Protein AF-A0AAE6IUY7-F1 (afdb_monomer)

Solvent-accessible surface area (backbone atoms only — not comparable to full-atom values): 9202 Å² total; 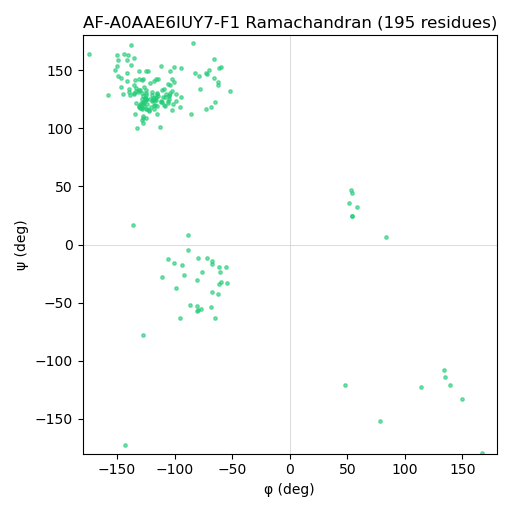per-residue (Å²): 120,38,34,38,40,38,37,36,52,68,38,27,40,36,41,32,59,38,91,46,78,45,81,45,72,38,84,52,61,72,87,37,42,49,77,48,79,54,93,51,37,36,38,37,36,48,79,50,71,74,67,71,88,49,50,78,62,40,76,80,46,68,34,31,38,39,37,26,38,50,65,70,27,52,32,40,40,37,44,27,52,24,46,38,43,35,41,34,59,41,46,32,38,35,38,38,40,40,33,44,36,35,37,41,38,39,35,51,29,41,28,35,29,36,40,38,40,25,46,38,38,24,38,42,36,32,36,42,44,56,68,47,37,35,41,38,41,24,44,36,39,36,29,37,39,32,68,40,70,58,98,65,36,10,34,38,43,32,22,53,38,58,38,32,31,50,62,96,46,74,47,72,46,69,43,75,49,76,44,85,49,67,28,35,35,39,40,34,13,44,36,34,34,24,37,37,68

Mean predicted aligned error: 4.43 Å

pLDDT: mean 93.23, std 7.96, range [60.06, 98.62]

Structure (mmCIF, N/CA/C/O backbone):
data_AF-A0AAE6IUY7-F1
#
_entry.id   AF-A0AAE6IUY7-F1
#
loop_
_atom_site.group_PDB
_atom_site.id
_atom_site.type_symbol
_atom_site.label_atom_id
_atom_site.label_alt_id
_atom_site.label_comp_id
_atom_site.label_asym_id
_atom_site.label_entity_id
_atom_site.label_seq_id
_atom_site.pdbx_PDB_ins_code
_atom_site.Cartn_x
_atom_site.Cartn_y
_atom_site.Cartn_z
_atom_site.occupancy
_atom_site.B_iso_or_equiv
_atom_site.auth_seq_id
_atom_site.auth_comp_id
_atom_site.auth_asym_id
_atom_site.auth_atom_id
_atom_site.pdbx_PDB_model_num
ATOM 1 N N . MET A 1 1 ? -21.601 3.753 -0.691 1.00 71.19 1 MET A N 1
ATOM 2 C CA . MET A 1 1 ? -20.200 3.995 -1.076 1.00 71.19 1 MET A CA 1
ATOM 3 C C . MET A 1 1 ? -19.389 3.971 0.208 1.00 71.19 1 MET A C 1
ATOM 5 O O . MET A 1 1 ? -19.746 4.714 1.111 1.00 71.19 1 MET A O 1
ATOM 9 N N . LYS A 1 2 ? -18.474 3.002 0.376 1.00 92.00 2 LYS A N 1
ATOM 10 C CA . LYS A 1 2 ? -17.729 2.803 1.636 1.00 92.00 2 LYS A CA 1
ATOM 11 C C . LYS A 1 2 ? -16.296 3.294 1.480 1.00 92.00 2 LYS A C 1
ATOM 13 O O . LYS A 1 2 ? -15.617 2.874 0.546 1.00 92.00 2 LYS A O 1
ATOM 18 N N . ALA A 1 3 ? -15.844 4.130 2.406 1.00 95.75 3 ALA A N 1
ATOM 19 C CA . ALA A 1 3 ? -14.477 4.632 2.447 1.00 95.75 3 ALA A CA 1
ATOM 20 C C . ALA A 1 3 ? -13.830 4.334 3.802 1.00 95.75 3 ALA A C 1
ATOM 22 O O . ALA A 1 3 ? -14.503 4.281 4.831 1.00 95.75 3 ALA A O 1
ATOM 23 N N . LEU A 1 4 ? -12.516 4.140 3.792 1.00 97.62 4 LEU A N 1
ATOM 24 C CA . LEU A 1 4 ? -11.694 3.932 4.974 1.00 97.62 4 LEU A CA 1
ATOM 25 C C . LEU A 1 4 ? -10.573 4.970 4.986 1.00 97.62 4 LEU A C 1
ATOM 27 O O . LEU A 1 4 ? -9.869 5.135 3.995 1.00 97.62 4 LEU A O 1
ATOM 31 N N . SER A 1 5 ? -10.394 5.638 6.119 1.00 97.75 5 SER A N 1
ATOM 32 C CA . SER A 1 5 ? -9.278 6.540 6.389 1.00 97.75 5 SER A CA 1
ATOM 33 C C . SER A 1 5 ? -8.619 6.120 7.695 1.00 97.75 5 SER A C 1
ATOM 35 O O . SER A 1 5 ? -9.288 6.049 8.727 1.00 97.75 5 SER A O 1
ATOM 37 N N . VAL A 1 6 ? -7.325 5.813 7.659 1.00 98.25 6 VAL A N 1
ATOM 38 C CA . VAL A 1 6 ? -6.567 5.355 8.827 1.00 98.25 6 VAL A CA 1
ATOM 39 C C . VAL A 1 6 ? -5.344 6.233 9.019 1.00 98.25 6 VAL A C 1
ATOM 41 O O . VAL A 1 6 ? -4.534 6.376 8.106 1.00 98.25 6 VAL A O 1
ATOM 44 N N . LYS A 1 7 ? -5.191 6.782 10.224 1.00 98.31 7 LYS A N 1
ATOM 45 C CA . LYS A 1 7 ? -4.006 7.525 10.645 1.00 98.31 7 LYS A CA 1
ATOM 46 C C . LYS A 1 7 ? -3.356 6.867 11.848 1.00 98.31 7 LYS A C 1
ATOM 48 O O . LYS A 1 7 ? -4.008 6.702 12.881 1.00 98.31 7 LYS A O 1
ATOM 53 N N . THR A 1 8 ? -2.082 6.511 11.732 1.00 97.62 8 THR A N 1
ATOM 54 C CA . THR A 1 8 ? -1.315 5.874 12.815 1.00 97.62 8 THR A CA 1
ATOM 55 C C . THR A 1 8 ? -0.015 6.616 13.078 1.00 97.62 8 THR A C 1
ATOM 57 O O . THR A 1 8 ? 0.654 7.055 12.150 1.00 97.62 8 THR A O 1
ATOM 60 N N . ILE A 1 9 ? 0.375 6.707 14.346 1.00 95.81 9 ILE A N 1
ATOM 61 C CA . ILE A 1 9 ? 1.606 7.367 14.774 1.00 95.81 9 ILE A CA 1
ATOM 62 C C . ILE A 1 9 ? 2.721 6.326 14.919 1.00 95.81 9 ILE A C 1
ATOM 64 O O . ILE A 1 9 ? 3.725 6.377 14.213 1.00 95.81 9 ILE A O 1
ATOM 68 N N . ASP A 1 10 ? 2.554 5.376 15.840 1.00 93.88 10 ASP A N 1
ATOM 69 C CA . ASP A 1 10 ? 3.605 4.445 16.272 1.00 93.88 10 ASP A CA 1
ATOM 70 C C . ASP A 1 10 ? 3.138 2.989 16.414 1.00 93.88 10 ASP A C 1
ATOM 72 O O . ASP A 1 10 ? 3.855 2.166 16.986 1.00 93.88 10 ASP A O 1
ATOM 76 N N . VAL A 1 11 ? 1.993 2.641 15.823 1.00 94.19 11 VAL A N 1
ATOM 77 C CA . VAL A 1 11 ? 1.532 1.250 15.709 1.00 94.19 11 VAL A CA 1
ATOM 78 C C . VAL A 1 11 ? 1.722 0.704 14.299 1.00 94.19 11 VAL A C 1
ATOM 80 O O . VAL A 1 11 ? 1.617 1.432 13.315 1.00 94.19 11 VAL A O 1
ATOM 83 N N . GLN A 1 12 ? 1.963 -0.603 14.185 1.00 96.19 12 GLN A N 1
ATOM 84 C CA . GLN A 1 12 ? 1.838 -1.286 12.897 1.00 96.19 12 GLN A CA 1
ATOM 85 C C . GLN A 1 12 ? 0.359 -1.412 12.516 1.00 96.19 12 GLN A C 1
ATOM 87 O O . GLN A 1 12 ? -0.501 -1.620 13.372 1.00 96.19 12 GLN A O 1
ATOM 92 N N . LEU A 1 13 ? 0.068 -1.354 11.223 1.00 98.12 13 LEU A N 1
ATOM 93 C CA . LEU A 1 13 ? -1.275 -1.497 10.678 1.00 98.12 13 LEU A CA 1
ATOM 94 C C . LEU A 1 13 ? -1.322 -2.690 9.731 1.00 98.12 13 LEU A C 1
ATOM 96 O O . LEU A 1 13 ? -0.524 -2.781 8.802 1.00 98.12 13 LEU A O 1
ATOM 100 N N . THR A 1 14 ? -2.281 -3.587 9.938 1.00 98.19 14 THR A N 1
ATOM 101 C CA . THR A 1 14 ? -2.654 -4.611 8.957 1.00 98.19 14 THR A CA 1
ATOM 102 C C . THR A 1 14 ? -4.091 -4.393 8.513 1.00 98.19 14 THR A C 1
ATOM 104 O O . THR A 1 14 ? -4.985 -4.376 9.348 1.00 98.19 14 THR A O 1
ATOM 107 N N . ILE A 1 15 ? -4.324 -4.260 7.212 1.00 98.12 15 ILE A N 1
ATOM 108 C CA . ILE A 1 15 ? -5.645 -4.249 6.587 1.00 98.12 15 ILE A CA 1
ATOM 109 C C . ILE A 1 15 ? -5.768 -5.538 5.784 1.00 98.12 15 ILE A C 1
ATOM 111 O O . ILE A 1 15 ? -4.938 -5.809 4.919 1.00 98.12 15 ILE A O 1
ATOM 115 N N . GLN A 1 16 ? -6.782 -6.342 6.079 1.00 97.31 16 GLN A N 1
ATOM 116 C CA . GLN A 1 16 ? -7.020 -7.610 5.393 1.00 97.31 16 GLN A CA 1
ATOM 117 C C . GLN A 1 16 ? -8.510 -7.844 5.147 1.00 97.31 16 GLN A C 1
ATOM 119 O O . GLN A 1 16 ? -9.368 -7.223 5.780 1.00 97.31 16 GLN A O 1
ATOM 124 N N . LYS A 1 17 ? -8.838 -8.766 4.246 1.00 95.88 17 LYS A N 1
ATOM 125 C CA . LYS A 1 17 ? -10.224 -9.191 4.045 1.00 95.88 17 LYS A CA 1
ATOM 126 C C . LYS A 1 17 ? -10.770 -9.907 5.282 1.00 95.88 17 LYS A C 1
ATOM 128 O O . LYS A 1 17 ? -10.076 -10.674 5.946 1.00 95.88 17 LYS A O 1
ATOM 133 N N . GLY A 1 18 ? -12.045 -9.688 5.569 1.00 94.75 18 GLY A N 1
ATOM 134 C CA . GLY A 1 18 ? -12.813 -10.428 6.560 1.00 94.75 18 GLY A CA 1
ATOM 135 C C . GLY A 1 18 ? -14.251 -10.643 6.111 1.00 94.75 18 GLY A C 1
ATOM 136 O O . GLY A 1 18 ? -14.618 -10.353 4.978 1.00 94.75 18 GLY A O 1
ATOM 137 N N . THR A 1 19 ? -15.069 -11.176 7.013 1.00 93.06 19 THR A N 1
ATOM 138 C CA . THR A 1 19 ? -16.510 -11.383 6.789 1.00 93.06 19 THR A CA 1
ATOM 139 C C . THR A 1 19 ? -17.361 -10.220 7.295 1.00 93.06 19 THR A C 1
ATOM 141 O O . THR A 1 19 ? -18.529 -10.125 6.942 1.00 93.06 19 THR A O 1
ATOM 144 N N . ALA A 1 20 ? -16.788 -9.381 8.155 1.00 92.62 20 ALA A N 1
ATOM 145 C CA . ALA A 1 20 ? -17.393 -8.204 8.762 1.00 92.62 20 ALA A CA 1
ATOM 146 C C . ALA A 1 20 ? -16.289 -7.167 9.010 1.00 92.62 20 ALA A C 1
ATOM 148 O O . ALA A 1 20 ? -15.110 -7.531 9.104 1.00 92.62 20 ALA A O 1
ATOM 149 N N . PHE A 1 21 ? -16.671 -5.896 9.145 1.00 93.69 21 PHE A N 1
ATOM 150 C CA . PHE A 1 21 ? -15.748 -4.880 9.639 1.00 93.69 21 PHE A CA 1
ATOM 151 C C . PHE A 1 21 ? -15.352 -5.173 11.097 1.00 93.69 21 PHE A C 1
ATOM 153 O O . PHE A 1 21 ? -16.213 -5.265 11.971 1.00 93.69 21 PHE A O 1
ATOM 160 N N . GLU A 1 22 ? -14.054 -5.320 11.363 1.00 95.69 22 GLU A N 1
ATOM 161 C CA . GLU A 1 22 ? -13.519 -5.594 12.703 1.00 95.69 22 GLU A CA 1
ATOM 162 C C . GLU A 1 22 ? -12.219 -4.817 12.927 1.00 95.69 22 GLU A C 1
ATOM 164 O O . GLU A 1 22 ? -11.375 -4.744 12.032 1.00 95.69 22 GLU A O 1
ATOM 169 N N . VAL A 1 23 ? -12.041 -4.287 14.140 1.00 96.62 23 VAL A N 1
ATOM 170 C CA . VAL A 1 23 ? -10.789 -3.673 14.597 1.00 96.62 23 VAL A CA 1
ATOM 171 C C . VAL A 1 23 ? -10.262 -4.459 15.792 1.00 96.62 23 VAL A C 1
ATOM 173 O O . VAL A 1 23 ? -10.902 -4.499 16.844 1.00 96.62 23 VAL A O 1
ATOM 176 N N . THR A 1 24 ? -9.087 -5.065 15.641 1.00 96.56 24 THR A N 1
ATOM 177 C CA . THR A 1 24 ? -8.397 -5.796 16.712 1.00 96.56 24 THR A CA 1
ATOM 178 C C . THR A 1 24 ? -7.136 -5.042 17.132 1.00 96.56 24 THR A C 1
ATOM 180 O O . THR A 1 24 ? -6.340 -4.639 16.285 1.00 96.56 24 THR A O 1
ATOM 183 N N . TYR A 1 25 ? -6.942 -4.878 18.441 1.00 94.19 25 TYR A N 1
ATOM 184 C CA . TYR A 1 25 ? -5.814 -4.159 19.040 1.00 94.19 25 TYR A CA 1
ATOM 185 C C . TYR A 1 25 ? -4.872 -5.143 19.732 1.00 94.19 25 TYR A C 1
ATOM 187 O O . TYR A 1 25 ? -5.325 -6.011 20.482 1.00 94.19 25 TYR A O 1
ATOM 195 N N . HIS A 1 26 ? -3.568 -5.003 19.507 1.00 91.19 26 HIS A N 1
ATOM 196 C CA . HIS A 1 26 ? -2.547 -5.869 20.086 1.00 91.19 26 HIS A CA 1
ATOM 197 C C . HIS A 1 26 ? -1.406 -5.027 20.649 1.00 91.19 26 HIS A C 1
ATOM 199 O O . HIS A 1 26 ? -0.768 -4.269 19.923 1.00 91.19 26 HIS A O 1
ATOM 205 N N . ASN A 1 27 ? -1.133 -5.174 21.949 1.00 89.38 27 ASN A N 1
ATOM 206 C CA . ASN A 1 27 ? -0.107 -4.404 22.665 1.00 89.38 27 ASN A CA 1
ATOM 207 C C . ASN A 1 27 ? -0.242 -2.868 22.532 1.00 89.38 27 ASN A C 1
ATOM 209 O O . ASN A 1 27 ? 0.741 -2.152 22.718 1.00 89.38 27 ASN A O 1
ATOM 213 N N . CYS A 1 28 ? -1.460 -2.397 22.253 1.00 90.31 28 CYS A N 1
ATOM 214 C CA . CYS A 1 28 ? -1.918 -1.009 22.241 1.00 90.31 28 CYS A CA 1
ATOM 215 C C . CYS A 1 28 ? -3.340 -0.954 22.821 1.00 90.31 28 CYS A C 1
ATOM 217 O O . CYS A 1 28 ? -4.051 -1.969 22.836 1.00 90.31 28 CYS A O 1
ATOM 219 N N . GLU A 1 29 ? -3.767 0.208 23.298 1.00 89.94 29 GLU A N 1
ATOM 220 C CA . GLU A 1 29 ? -5.062 0.373 23.953 1.00 89.94 29 GLU A CA 1
ATOM 221 C C . GLU A 1 29 ? -6.093 1.015 23.021 1.00 89.94 29 GLU A C 1
ATOM 223 O O . GLU A 1 29 ? -5.802 1.925 22.254 1.00 89.94 29 GLU A O 1
ATOM 228 N N . LYS A 1 30 ? -7.354 0.577 23.105 1.00 93.06 30 LYS A N 1
ATOM 229 C CA . LYS A 1 30 ? -8.436 1.124 22.268 1.00 93.06 30 LYS A CA 1
ATOM 230 C C . LYS A 1 30 ? -8.652 2.633 22.478 1.00 93.06 30 LYS A C 1
ATOM 232 O O . LYS A 1 30 ? -9.046 3.318 21.543 1.00 93.06 30 LYS A O 1
ATOM 237 N N . ASN A 1 31 ? -8.422 3.141 23.690 1.00 93.12 31 ASN A N 1
ATOM 238 C CA . ASN A 1 31 ? -8.561 4.563 24.043 1.00 93.12 31 ASN A CA 1
ATOM 239 C C . ASN A 1 31 ? -7.510 5.467 23.361 1.00 93.12 31 ASN A C 1
ATOM 241 O O . ASN A 1 31 ? -7.729 6.673 23.279 1.00 93.12 31 ASN A O 1
ATOM 245 N N . GLU A 1 32 ? -6.419 4.903 22.828 1.00 94.19 32 GLU A N 1
ATOM 246 C CA . GLU A 1 32 ? -5.419 5.622 22.029 1.00 94.19 32 GLU A CA 1
ATOM 247 C C . GLU A 1 32 ? -5.975 5.996 20.644 1.00 94.19 32 GLU A C 1
ATOM 249 O O . GLU A 1 32 ? -5.382 6.815 19.941 1.00 94.19 32 GLU A O 1
ATOM 254 N N . PHE A 1 33 ? -7.133 5.441 20.257 1.00 96.38 33 PHE A N 1
ATOM 255 C CA . PHE A 1 33 ? -7.735 5.590 18.936 1.00 96.38 33 PHE A CA 1
ATOM 256 C C . PHE A 1 33 ? -9.136 6.203 18.993 1.00 96.38 33 PHE A C 1
ATOM 258 O O . PHE A 1 33 ? -9.988 5.824 19.795 1.00 96.38 33 PHE A O 1
ATOM 265 N N . THR A 1 34 ? -9.405 7.102 18.052 1.00 96.56 34 THR A N 1
ATOM 266 C CA . THR A 1 34 ? -10.752 7.546 17.694 1.00 96.56 34 THR A CA 1
ATOM 267 C C . THR A 1 34 ? -11.229 6.712 16.513 1.00 96.56 34 THR A C 1
ATOM 269 O O . THR A 1 34 ? -10.543 6.661 15.497 1.00 96.56 34 THR A O 1
ATOM 272 N N . VAL A 1 35 ? -12.407 6.096 16.631 1.00 95.81 35 VAL A N 1
ATOM 273 C CA . VAL A 1 35 ? -13.091 5.422 15.518 1.00 95.81 35 VAL A CA 1
ATOM 274 C C . VAL A 1 35 ? -14.423 6.123 15.283 1.00 95.81 35 VAL A C 1
ATOM 276 O O . VAL A 1 35 ? -15.251 6.179 16.194 1.00 95.81 35 VAL A O 1
ATOM 279 N N . LYS A 1 36 ? -14.623 6.665 14.083 1.00 94.94 36 LYS A N 1
ATOM 280 C CA . LYS A 1 36 ? -15.895 7.244 13.637 1.00 94.94 36 LYS A CA 1
ATOM 281 C C . LYS A 1 36 ? -16.408 6.461 12.441 1.00 94.94 36 LYS A C 1
ATOM 283 O O . LYS A 1 36 ? -15.627 6.091 11.572 1.00 94.94 36 LYS A O 1
ATOM 288 N N . ASP A 1 37 ? -17.714 6.252 12.406 1.00 92.06 37 ASP A N 1
ATOM 289 C CA . ASP A 1 37 ? -18.428 5.714 11.255 1.00 92.06 37 ASP A CA 1
ATOM 290 C C . ASP A 1 37 ? -19.578 6.675 10.958 1.00 92.06 37 ASP A C 1
ATOM 292 O O . ASP A 1 37 ? -20.543 6.759 11.723 1.00 92.06 37 ASP A O 1
ATOM 296 N N . THR A 1 38 ? -19.411 7.470 9.904 1.00 91.12 38 THR A N 1
ATOM 297 C CA . THR A 1 38 ? -20.383 8.484 9.492 1.00 91.12 38 THR A CA 1
ATOM 298 C C . THR A 1 38 ? -20.655 8.309 8.009 1.00 91.12 38 THR A C 1
ATOM 300 O O . THR A 1 38 ? -19.740 8.411 7.196 1.00 91.12 38 THR A O 1
ATOM 303 N N . ASP A 1 39 ? -21.913 8.049 7.652 1.00 87.56 39 ASP A N 1
ATOM 304 C CA . ASP A 1 39 ? -22.383 7.971 6.263 1.00 87.56 39 ASP A CA 1
ATOM 305 C C . ASP A 1 39 ? -21.554 7.033 5.357 1.00 87.56 39 ASP A C 1
ATOM 307 O O . ASP A 1 39 ? -21.371 7.285 4.167 1.00 87.56 39 ASP A O 1
ATOM 311 N N . GLY A 1 40 ? -21.054 5.920 5.912 1.00 87.38 40 GLY A N 1
ATOM 312 C CA . GLY A 1 40 ? -20.249 4.937 5.178 1.00 87.38 40 GLY A CA 1
ATOM 313 C C . GLY A 1 40 ? -18.760 5.280 5.074 1.00 87.38 40 GLY A C 1
ATOM 314 O O . GLY A 1 40 ? -18.018 4.565 4.398 1.00 87.38 40 GLY A O 1
ATOM 315 N N . VAL A 1 41 ? -18.307 6.336 5.750 1.00 93.00 41 VAL A N 1
ATOM 316 C CA . VAL A 1 41 ? -16.892 6.675 5.905 1.00 93.00 41 VAL A CA 1
ATOM 317 C C . VAL A 1 41 ? -16.430 6.253 7.293 1.00 93.00 41 VAL A C 1
ATOM 319 O O . VAL A 1 41 ? -16.872 6.799 8.305 1.00 93.00 41 VAL A O 1
ATOM 322 N N . ILE A 1 42 ? -15.503 5.298 7.326 1.00 95.62 42 ILE A N 1
ATOM 323 C CA . ILE A 1 42 ? -14.850 4.843 8.548 1.00 95.62 42 ILE A CA 1
ATOM 324 C C . ILE A 1 42 ? -13.538 5.607 8.702 1.00 95.62 42 ILE A C 1
ATOM 326 O O . ILE A 1 42 ? -12.635 5.487 7.874 1.00 95.62 42 ILE A O 1
ATOM 330 N N . GLU A 1 43 ? -13.419 6.375 9.777 1.00 97.38 43 GLU A N 1
ATOM 331 C CA . GLU A 1 43 ? -12.208 7.103 10.144 1.00 97.38 43 GLU A CA 1
ATOM 332 C C . GLU A 1 43 ? -11.614 6.500 11.420 1.00 97.38 43 GLU A C 1
ATOM 334 O O . GLU A 1 43 ? -12.282 6.429 12.452 1.00 97.38 43 GLU A O 1
ATOM 339 N N . ILE A 1 44 ? -10.349 6.085 11.355 1.00 97.56 44 ILE A N 1
ATOM 340 C CA . ILE A 1 44 ? -9.572 5.582 12.488 1.00 97.56 44 ILE A CA 1
ATOM 341 C C . ILE A 1 44 ? -8.353 6.479 12.659 1.00 97.56 44 ILE A C 1
ATOM 343 O O . ILE A 1 44 ? -7.511 6.557 11.771 1.00 97.56 44 ILE A O 1
ATOM 347 N N . ILE A 1 45 ? -8.233 7.144 13.804 1.00 97.94 45 ILE A N 1
ATOM 348 C CA . ILE A 1 45 ? -7.108 8.034 14.103 1.00 97.94 45 ILE A CA 1
ATOM 349 C C . ILE A 1 45 ? -6.493 7.617 15.427 1.00 97.94 45 ILE A C 1
ATOM 351 O O . ILE A 1 45 ? -7.173 7.635 16.450 1.00 97.94 45 ILE A O 1
ATOM 355 N N . GLN A 1 46 ? -5.205 7.293 15.428 1.00 97.00 46 GLN A N 1
ATOM 356 C CA . GLN A 1 46 ? -4.428 7.221 16.657 1.00 97.00 46 GLN A CA 1
ATOM 357 C C . GLN A 1 46 ? -4.160 8.644 17.172 1.00 97.00 46 GLN A C 1
ATOM 359 O O . GLN A 1 46 ? -3.498 9.433 16.503 1.00 97.00 46 GLN A O 1
ATOM 364 N N . ASN A 1 47 ? -4.671 8.988 18.354 1.00 95.44 47 ASN A N 1
ATOM 365 C CA . ASN A 1 47 ? -4.534 10.330 18.935 1.00 95.44 47 ASN A CA 1
ATOM 366 C C . ASN A 1 47 ? -3.300 10.459 19.835 1.00 95.44 47 ASN A C 1
ATOM 368 O O . ASN A 1 47 ? -2.785 11.558 20.036 1.00 95.44 47 ASN A O 1
ATOM 372 N N . THR A 1 48 ? -2.851 9.348 20.414 1.00 92.94 48 THR A N 1
ATOM 373 C CA . THR A 1 48 ? -1.737 9.309 21.362 1.00 92.94 48 THR A CA 1
ATOM 374 C C . THR A 1 48 ? -0.800 8.166 21.020 1.00 92.94 48 THR A C 1
ATOM 376 O O . THR A 1 48 ? -1.246 7.080 20.651 1.00 92.94 48 THR A O 1
ATOM 379 N N . LYS A 1 49 ? 0.506 8.409 21.163 1.00 90.00 49 LYS A N 1
ATOM 380 C CA . LYS A 1 49 ? 1.516 7.351 21.068 1.00 90.00 49 LYS A CA 1
ATOM 381 C C . LYS A 1 49 ? 1.274 6.279 22.120 1.00 90.00 49 LYS A C 1
ATOM 383 O O . LYS A 1 49 ? 0.751 6.580 23.194 1.00 90.00 49 LYS A O 1
ATOM 388 N N . THR A 1 50 ? 1.709 5.070 21.807 1.00 85.62 50 THR A N 1
ATOM 389 C CA . THR A 1 50 ? 1.617 3.940 22.726 1.00 85.62 50 THR A CA 1
ATOM 390 C C . THR A 1 50 ? 2.429 4.185 24.003 1.00 85.62 50 THR A C 1
ATOM 392 O O . THR A 1 50 ? 3.543 4.719 23.959 1.00 85.62 50 THR A O 1
ATOM 395 N N . ASP A 1 51 ? 1.873 3.837 25.170 1.00 79.06 51 ASP A N 1
ATOM 396 C CA . ASP A 1 51 ? 2.545 4.090 26.454 1.00 79.06 51 ASP A CA 1
ATOM 397 C C . ASP A 1 51 ? 3.803 3.213 26.613 1.00 79.06 51 ASP A C 1
ATOM 399 O O . ASP A 1 51 ? 3.744 1.982 26.702 1.00 79.06 51 ASP A O 1
ATOM 403 N N . TYR A 1 52 ? 4.960 3.873 26.734 1.00 65.62 52 TYR A N 1
ATOM 404 C CA . TYR A 1 52 ? 6.277 3.274 26.970 1.00 65.62 52 TYR A CA 1
ATOM 405 C C . TYR A 1 52 ? 6.335 2.371 28.210 1.00 65.62 52 TYR A C 1
ATOM 407 O O . TYR A 1 52 ? 7.223 1.525 28.316 1.00 65.62 52 TYR A O 1
ATOM 415 N N . LYS A 1 53 ? 5.403 2.496 29.162 1.00 63.59 53 LYS A N 1
ATOM 416 C CA . LYS A 1 53 ? 5.302 1.583 30.314 1.00 63.59 53 LYS A CA 1
ATOM 417 C C . LYS A 1 53 ? 5.039 0.133 29.902 1.00 63.59 53 LYS A C 1
ATOM 419 O O . LYS A 1 53 ? 5.352 -0.778 30.670 1.00 63.59 53 LYS A O 1
ATOM 424 N N . HIS A 1 54 ? 4.545 -0.103 28.687 1.00 62.56 54 HIS A N 1
ATOM 425 C CA . HIS A 1 54 ? 4.374 -1.436 28.114 1.00 62.56 54 HIS A CA 1
ATOM 426 C C . HIS A 1 54 ? 5.604 -1.968 27.365 1.00 62.56 54 HIS A C 1
ATOM 428 O O . HIS A 1 54 ? 5.532 -3.063 26.809 1.00 62.56 54 HIS A O 1
ATOM 434 N N . TRP A 1 55 ? 6.758 -1.290 27.427 1.00 61.06 55 TRP A N 1
ATOM 435 C CA . TRP A 1 55 ? 7.975 -1.705 26.717 1.00 61.06 55 TRP A CA 1
ATOM 436 C C . TRP A 1 55 ? 8.431 -3.145 27.016 1.00 61.06 55 TRP A C 1
ATOM 438 O O . TRP A 1 55 ? 8.902 -3.825 26.107 1.00 61.06 55 TRP A O 1
ATOM 448 N N . LEU A 1 56 ? 8.221 -3.664 28.240 1.00 61.75 56 LEU A N 1
ATOM 449 C CA . LEU A 1 56 ? 8.494 -5.078 28.556 1.00 61.75 56 LEU A CA 1
ATOM 450 C C . LEU A 1 56 ? 7.646 -6.051 27.716 1.00 61.75 56 LEU A C 1
ATOM 452 O O . LEU A 1 56 ? 8.128 -7.124 27.367 1.00 61.75 56 LEU A O 1
ATOM 456 N N . LYS A 1 57 ? 6.402 -5.687 27.375 1.00 60.19 57 LYS A N 1
ATOM 457 C CA . LYS A 1 57 ? 5.528 -6.488 26.501 1.00 60.19 57 LYS A CA 1
ATOM 458 C C . LYS A 1 57 ? 5.924 -6.370 25.025 1.00 60.19 57 LYS A C 1
ATOM 460 O O . LYS A 1 57 ? 5.656 -7.285 24.256 1.00 60.19 57 LYS A O 1
ATOM 465 N N . TRP A 1 58 ? 6.596 -5.289 24.629 1.00 60.06 58 TRP A N 1
ATOM 466 C CA . TRP A 1 58 ? 7.065 -5.094 23.252 1.00 60.06 58 TRP A CA 1
ATOM 467 C C . TRP A 1 58 ? 8.347 -5.853 22.916 1.00 60.06 58 TRP A C 1
ATOM 469 O O . TRP A 1 58 ? 8.664 -5.992 21.738 1.00 60.06 58 TRP A O 1
ATOM 479 N N . PHE A 1 59 ? 9.050 -6.405 23.913 1.00 61.41 59 PHE A N 1
ATOM 480 C CA . PHE A 1 59 ? 10.165 -7.325 23.660 1.00 61.41 59 PHE A CA 1
ATOM 481 C C . PHE A 1 59 ? 9.742 -8.586 22.901 1.00 61.41 59 PHE A C 1
ATOM 483 O O . PHE A 1 59 ? 10.585 -9.204 22.255 1.00 61.41 59 PHE A O 1
ATOM 490 N N . THR A 1 60 ? 8.466 -8.978 22.973 1.00 65.25 60 THR A N 1
ATOM 491 C CA . THR A 1 60 ? 7.949 -10.134 22.233 1.00 65.25 60 THR A CA 1
ATOM 492 C C . THR A 1 60 ? 7.226 -9.730 20.951 1.00 65.25 60 THR A C 1
ATOM 494 O O . THR A 1 60 ? 7.368 -10.427 19.949 1.00 65.25 60 THR A O 1
ATOM 497 N N . GLN A 1 61 ? 6.475 -8.620 20.951 1.00 72.25 61 GLN A N 1
ATOM 498 C CA . GLN A 1 61 ? 5.724 -8.168 19.776 1.00 72.25 61 GLN A CA 1
ATOM 499 C C . GLN A 1 61 ? 5.406 -6.665 19.827 1.00 72.25 61 GLN A C 1
ATOM 501 O O . GLN A 1 61 ? 4.841 -6.176 20.808 1.00 72.25 61 GLN A O 1
ATOM 506 N N . SER A 1 62 ? 5.733 -5.935 18.758 1.00 84.31 62 SER A N 1
ATOM 507 C CA . SER A 1 62 ? 5.430 -4.503 18.619 1.00 84.31 62 SER A CA 1
ATOM 508 C C . SER A 1 62 ? 3.918 -4.219 18.657 1.00 84.31 62 SER A C 1
ATOM 510 O O . SER A 1 62 ? 3.140 -5.079 18.235 1.00 84.31 62 SER A O 1
ATOM 512 N N . PRO A 1 63 ? 3.493 -3.023 19.108 1.00 90.81 63 PRO A N 1
ATOM 513 C CA . PRO A 1 63 ? 2.107 -2.578 18.996 1.00 90.81 63 PRO A CA 1
ATOM 514 C C . PRO A 1 63 ? 1.578 -2.690 17.570 1.00 90.81 63 PRO A C 1
ATOM 516 O O . PRO A 1 63 ? 2.233 -2.236 16.623 1.00 90.81 63 PRO A O 1
ATOM 519 N N . HIS A 1 64 ? 0.389 -3.262 17.405 1.00 93.12 64 HIS A N 1
ATOM 520 C CA . HIS A 1 64 ? -0.243 -3.329 16.098 1.00 93.12 64 HIS A CA 1
ATOM 521 C C . HIS A 1 64 ? -1.767 -3.372 16.166 1.00 93.12 64 HIS A C 1
ATOM 523 O O . HIS A 1 64 ? -2.365 -3.933 17.086 1.00 93.12 64 HIS A O 1
ATOM 529 N N . ILE A 1 65 ? -2.392 -2.831 15.124 1.00 96.31 65 ILE A N 1
ATOM 530 C CA . ILE A 1 65 ? -3.827 -2.930 14.881 1.00 96.31 65 ILE A CA 1
ATOM 531 C C . ILE A 1 65 ? -4.095 -3.736 13.612 1.00 96.31 65 ILE A C 1
ATOM 533 O O . ILE A 1 65 ? -3.365 -3.642 12.622 1.00 96.31 65 ILE A O 1
ATOM 537 N N . THR A 1 66 ? -5.157 -4.534 13.649 1.00 97.56 66 THR A N 1
ATOM 538 C CA . THR A 1 66 ? -5.637 -5.308 12.503 1.00 97.56 66 THR A CA 1
ATOM 539 C C . THR A 1 66 ? -7.045 -4.853 12.155 1.00 97.56 66 THR A C 1
ATOM 541 O O . THR A 1 66 ? -7.934 -4.895 13.002 1.00 97.56 66 THR A O 1
ATOM 544 N N . LEU A 1 67 ? -7.243 -4.444 10.907 1.00 97.38 67 LEU A N 1
ATOM 545 C CA . LEU A 1 67 ? -8.524 -4.083 10.324 1.00 97.38 67 LEU A CA 1
ATOM 546 C C . LEU A 1 67 ? -8.961 -5.200 9.384 1.00 97.38 67 LEU A C 1
ATOM 548 O O . LEU A 1 67 ? -8.233 -5.553 8.454 1.00 97.38 67 LEU A O 1
ATOM 552 N N . LYS A 1 68 ? -10.150 -5.750 9.616 1.00 97.00 68 LYS A N 1
ATOM 553 C CA . LYS A 1 68 ? -10.799 -6.665 8.677 1.00 97.00 68 LYS A CA 1
ATOM 554 C C . LYS A 1 68 ? -11.878 -5.925 7.907 1.00 97.00 68 LYS A C 1
ATOM 556 O O . LYS A 1 68 ? -12.686 -5.240 8.524 1.00 97.00 68 LYS A O 1
ATOM 561 N N . LEU A 1 69 ? -11.893 -6.071 6.584 1.00 94.94 69 LEU A N 1
ATOM 562 C CA . LEU A 1 69 ? -12.846 -5.420 5.683 1.00 94.94 69 LEU A CA 1
ATOM 563 C C . LEU A 1 69 ? -13.728 -6.466 4.990 1.00 94.94 69 LEU A C 1
ATOM 565 O O . LEU A 1 69 ? -13.223 -7.435 4.433 1.00 94.94 69 LEU A O 1
ATOM 569 N N . GLU A 1 70 ? -15.046 -6.279 5.027 1.00 88.38 70 GLU A N 1
ATOM 570 C CA . GLU A 1 70 ? -16.035 -7.249 4.518 1.00 88.38 70 GLU A CA 1
ATOM 571 C C . GLU A 1 70 ? -16.262 -7.219 3.003 1.00 88.38 70 GLU A C 1
ATOM 573 O O . GLU A 1 70 ? -16.595 -8.237 2.402 1.00 88.38 70 GLU A O 1
ATOM 578 N N . ASN A 1 71 ? -16.109 -6.049 2.391 1.00 83.69 71 ASN A N 1
ATOM 579 C CA . ASN A 1 71 ? -16.502 -5.766 1.015 1.00 83.69 71 ASN A CA 1
A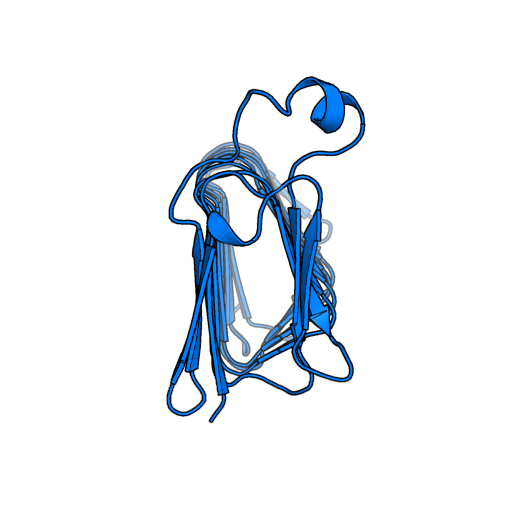TOM 580 C C . ASN A 1 71 ? -15.414 -4.939 0.327 1.00 83.69 71 ASN A C 1
ATOM 582 O O . ASN A 1 71 ? -14.490 -4.467 0.989 1.00 83.69 71 ASN A O 1
ATOM 586 N N . ALA A 1 72 ? -15.547 -4.737 -0.985 1.00 88.38 72 ALA A N 1
ATOM 587 C CA . ALA A 1 72 ? -14.741 -3.757 -1.700 1.00 88.38 72 ALA A CA 1
ATOM 588 C C . ALA A 1 72 ? -15.023 -2.340 -1.169 1.00 88.38 72 ALA A C 1
ATOM 590 O O . ALA A 1 72 ? -16.172 -1.995 -0.867 1.00 88.38 72 ALA A O 1
ATOM 591 N N . TYR A 1 73 ? -13.973 -1.534 -1.039 1.00 94.12 73 TYR A N 1
ATOM 592 C CA . TYR A 1 73 ? -14.068 -0.138 -0.607 1.00 94.12 73 TYR A CA 1
ATOM 593 C C . TYR A 1 73 ? -13.860 0.775 -1.807 1.00 94.12 73 TYR A C 1
ATOM 595 O O . TYR A 1 73 ? -12.961 0.560 -2.604 1.00 94.12 73 TYR A O 1
ATOM 603 N N . GLU A 1 74 ? -14.642 1.838 -1.928 1.00 96.06 74 GLU A N 1
ATOM 604 C CA . GLU A 1 74 ? -14.383 2.834 -2.970 1.00 96.06 74 GLU A CA 1
ATOM 605 C C . GLU A 1 74 ? -13.019 3.481 -2.738 1.00 96.06 74 GLU A C 1
ATOM 607 O O . GLU A 1 74 ? -12.219 3.608 -3.654 1.00 96.06 74 GLU A O 1
ATOM 612 N N . LYS A 1 75 ? -12.709 3.809 -1.482 1.00 97.00 75 LYS A N 1
ATOM 613 C CA . LYS A 1 75 ? -11.458 4.472 -1.137 1.00 97.00 75 LYS A CA 1
ATOM 614 C C . LYS A 1 75 ? -10.853 3.924 0.142 1.00 97.00 75 LYS A C 1
ATOM 616 O O . LYS A 1 75 ? -11.548 3.794 1.150 1.00 97.00 75 LYS A O 1
ATOM 621 N N . ILE A 1 76 ? -9.553 3.659 0.116 1.00 98.12 76 ILE A N 1
ATOM 622 C CA . ILE A 1 76 ? -8.748 3.327 1.291 1.00 98.12 76 ILE A CA 1
ATOM 623 C C . ILE A 1 76 ? -7.589 4.317 1.352 1.00 98.12 76 ILE A C 1
ATOM 625 O O . ILE A 1 76 ? -6.748 4.330 0.461 1.00 98.12 76 ILE A O 1
ATOM 629 N N . ILE A 1 77 ? -7.552 5.130 2.404 1.00 98.38 77 ILE A N 1
ATOM 630 C CA . ILE A 1 77 ? -6.480 6.086 2.685 1.00 98.38 77 ILE A CA 1
ATOM 631 C C . ILE A 1 77 ? -5.771 5.651 3.960 1.00 98.38 77 ILE A C 1
ATOM 633 O O . ILE A 1 77 ? -6.409 5.451 4.996 1.00 98.38 77 ILE A O 1
ATOM 637 N N . VAL A 1 78 ? -4.452 5.537 3.898 1.00 98.50 78 VAL A N 1
ATOM 638 C CA . VAL A 1 78 ? -3.596 5.255 5.045 1.00 98.50 78 VAL A CA 1
ATOM 639 C C . VAL A 1 78 ? -2.499 6.304 5.114 1.00 98.50 78 VAL A C 1
ATOM 641 O O . VAL A 1 78 ? -1.770 6.505 4.150 1.00 98.50 78 VAL A O 1
ATOM 644 N N . ASP A 1 79 ? -2.358 6.926 6.276 1.00 98.31 79 ASP A N 1
ATOM 645 C CA . ASP A 1 79 ? -1.282 7.860 6.595 1.00 98.31 79 ASP A CA 1
ATOM 646 C C . ASP A 1 79 ? -0.623 7.407 7.903 1.00 98.31 79 ASP A C 1
ATOM 648 O O . ASP A 1 79 ? -1.238 7.433 8.973 1.00 98.31 79 ASP A O 1
ATOM 652 N N . ALA A 1 80 ? 0.597 6.887 7.814 1.00 97.50 80 ALA A N 1
ATOM 653 C CA . ALA A 1 80 ? 1.303 6.326 8.956 1.00 97.50 80 ALA A CA 1
ATOM 654 C C . ALA A 1 80 ? 2.664 6.992 9.160 1.00 97.50 80 ALA A C 1
ATOM 656 O O . ALA A 1 80 ? 3.552 6.899 8.314 1.00 97.50 80 ALA A O 1
ATOM 657 N N . ASP A 1 81 ? 2.884 7.587 10.330 1.00 94.38 81 ASP A N 1
ATOM 658 C CA . ASP A 1 81 ? 4.160 8.242 10.639 1.00 94.38 81 ASP A CA 1
ATOM 659 C C . ASP A 1 81 ? 5.303 7.233 10.765 1.00 94.38 81 ASP A C 1
ATOM 661 O O . ASP A 1 81 ? 6.430 7.492 10.320 1.00 94.38 81 ASP A O 1
ATOM 665 N N . SER A 1 82 ? 5.037 6.085 11.398 1.00 86.31 82 SER A N 1
ATOM 666 C CA . SER A 1 82 ? 6.056 5.070 11.631 1.00 86.31 82 SER A CA 1
ATOM 667 C C . SER A 1 82 ? 5.545 3.629 11.674 1.00 86.31 82 SER A C 1
ATOM 669 O O . SER A 1 82 ? 4.363 3.368 11.880 1.00 86.31 82 SER A O 1
ATOM 671 N N . ASN A 1 83 ? 6.489 2.693 11.535 1.00 90.06 83 ASN A N 1
ATOM 672 C CA . ASN A 1 83 ? 6.328 1.239 11.491 1.00 90.06 83 ASN A CA 1
ATOM 673 C C . ASN A 1 83 ? 5.842 0.681 10.144 1.00 90.06 83 ASN A C 1
ATOM 675 O O . ASN A 1 83 ? 6.196 1.162 9.070 1.00 90.06 83 ASN A O 1
ATOM 679 N N . GLN A 1 84 ? 5.144 -0.451 10.202 1.00 96.00 84 GLN A N 1
ATOM 680 C CA . GLN A 1 84 ? 4.753 -1.233 9.048 1.00 96.00 84 GLN A CA 1
ATOM 681 C C . GLN A 1 84 ? 3.272 -1.029 8.753 1.00 96.00 84 GLN A C 1
ATOM 683 O O . GLN A 1 84 ? 2.439 -1.236 9.633 1.00 96.00 84 GLN A O 1
ATOM 688 N N . VAL A 1 85 ? 2.960 -0.730 7.497 1.00 98.38 85 VAL A N 1
ATOM 689 C CA . VAL A 1 85 ? 1.615 -0.847 6.932 1.00 98.38 85 VAL A CA 1
ATOM 690 C C . VAL A 1 85 ? 1.584 -2.081 6.046 1.00 98.38 85 VAL A C 1
ATOM 692 O O . VAL A 1 85 ? 2.425 -2.253 5.164 1.00 98.38 85 VAL A O 1
ATOM 695 N N . LYS A 1 86 ? 0.613 -2.953 6.283 1.00 98.44 86 LYS A N 1
ATOM 696 C CA . LYS A 1 86 ? 0.401 -4.193 5.552 1.00 98.44 86 LYS A CA 1
ATOM 697 C C . LYS A 1 86 ? -1.025 -4.215 5.015 1.00 98.44 86 LYS A C 1
ATOM 699 O O . LYS A 1 86 ? -1.957 -4.070 5.794 1.00 98.44 86 LYS A O 1
ATOM 704 N N . VAL A 1 87 ? -1.200 -4.398 3.712 1.00 98.31 87 VAL A N 1
ATOM 705 C CA . VAL A 1 87 ? -2.512 -4.475 3.055 1.00 98.31 87 VAL A CA 1
ATOM 706 C C . VAL A 1 87 ? -2.569 -5.756 2.233 1.00 98.31 87 VAL A C 1
ATOM 708 O O . VAL A 1 87 ? -1.737 -5.948 1.344 1.00 98.31 87 VAL A O 1
ATOM 711 N N . GLU A 1 88 ? -3.506 -6.650 2.548 1.00 97.69 88 GLU A N 1
ATOM 712 C CA . GLU A 1 88 ? -3.580 -7.979 1.931 1.00 97.69 88 GLU A CA 1
ATOM 713 C C . GLU A 1 88 ? -4.994 -8.391 1.525 1.00 97.69 88 GLU A C 1
ATOM 715 O O . GLU A 1 88 ? -5.942 -8.230 2.289 1.00 97.69 88 GLU A O 1
ATOM 720 N N . ASP A 1 89 ? -5.111 -8.983 0.335 1.00 97.00 89 ASP A N 1
ATOM 721 C CA . ASP A 1 89 ? -6.341 -9.605 -0.172 1.00 97.00 89 ASP A CA 1
ATOM 722 C C . ASP A 1 89 ? -7.547 -8.639 -0.242 1.00 97.00 89 ASP A C 1
ATOM 724 O O . ASP A 1 89 ? -8.698 -9.044 -0.063 1.00 97.00 89 ASP A O 1
ATOM 728 N N . ILE A 1 90 ? -7.289 -7.350 -0.498 1.00 96.06 90 ILE A N 1
ATOM 729 C CA . ILE A 1 90 ? -8.305 -6.285 -0.562 1.00 96.06 90 ILE A CA 1
ATOM 730 C C . ILE A 1 90 ? -8.673 -5.947 -2.009 1.00 96.06 90 ILE A C 1
ATOM 732 O O . ILE A 1 90 ? -7.851 -6.047 -2.921 1.00 96.06 90 ILE A O 1
ATOM 736 N N . GLU A 1 91 ? -9.898 -5.465 -2.194 1.00 96.31 91 GLU A N 1
ATOM 737 C CA . GLU A 1 91 ? -10.368 -4.832 -3.423 1.00 96.31 91 GLU A CA 1
ATOM 738 C C . GLU A 1 91 ? -10.799 -3.390 -3.127 1.00 96.31 91 GLU A C 1
ATOM 740 O O . GLU A 1 91 ? -11.540 -3.147 -2.166 1.00 96.31 91 GLU A O 1
ATOM 745 N N . SER A 1 92 ? -10.328 -2.435 -3.928 1.00 96.69 92 SER A N 1
ATOM 746 C CA . SER A 1 92 ? -10.744 -1.036 -3.820 1.00 96.69 92 SER A CA 1
ATOM 747 C C . SER A 1 92 ? -10.855 -0.326 -5.168 1.00 96.69 92 SER A C 1
ATOM 749 O O . SER A 1 92 ? -10.305 -0.800 -6.152 1.00 96.69 92 SER A O 1
ATOM 751 N N . GLU A 1 93 ? -11.521 0.826 -5.255 1.00 97.31 93 GLU A N 1
ATOM 752 C CA . GLU A 1 93 ? -11.344 1.685 -6.438 1.00 97.31 93 GLU A CA 1
ATOM 753 C C . GLU A 1 93 ? -10.041 2.481 -6.295 1.00 97.31 93 GLU A C 1
ATOM 755 O O . GLU A 1 93 ? -9.122 2.297 -7.090 1.00 97.31 93 GLU A O 1
ATOM 760 N N . ASP A 1 94 ? -9.896 3.242 -5.213 1.00 98.00 94 ASP A N 1
ATOM 761 C CA . ASP A 1 94 ? -8.730 4.082 -4.948 1.00 98.00 94 ASP A CA 1
ATOM 762 C C . ASP A 1 94 ? -7.989 3.634 -3.682 1.00 98.00 94 ASP A C 1
ATOM 764 O O . ASP A 1 94 ? -8.535 3.648 -2.574 1.00 98.00 94 ASP A O 1
ATOM 768 N N . LEU A 1 95 ? -6.717 3.267 -3.840 1.00 98.44 95 LEU A N 1
ATOM 769 C CA . LEU A 1 95 ? -5.811 2.939 -2.740 1.00 98.44 95 LEU A CA 1
ATOM 770 C C . LEU A 1 95 ? -4.749 4.031 -2.586 1.00 98.44 95 LEU A C 1
ATOM 772 O O . LEU A 1 95 ? -3.960 4.240 -3.498 1.00 98.44 95 LEU A O 1
ATOM 776 N N . ASP A 1 96 ? -4.677 4.682 -1.431 1.00 98.62 96 ASP A N 1
ATOM 777 C CA . ASP A 1 96 ? -3.670 5.703 -1.128 1.00 98.62 96 ASP A CA 1
ATOM 778 C C . ASP A 1 96 ? -2.980 5.372 0.198 1.00 98.62 96 ASP A C 1
ATOM 780 O O . ASP A 1 96 ? -3.626 5.295 1.241 1.00 98.62 96 ASP A O 1
ATOM 784 N N . ILE A 1 97 ? -1.675 5.111 0.163 1.00 98.62 97 ILE A N 1
ATOM 785 C CA . ILE A 1 97 ? -0.888 4.726 1.336 1.00 98.62 97 ILE A CA 1
ATOM 786 C C . ILE A 1 97 ? 0.367 5.584 1.401 1.00 98.62 97 ILE A C 1
ATOM 788 O O . ILE A 1 97 ? 1.248 5.466 0.550 1.00 98.62 97 ILE A O 1
ATOM 792 N N . ALA A 1 98 ? 0.497 6.359 2.472 1.00 98.50 98 ALA A N 1
ATOM 793 C CA . ALA A 1 98 ? 1.694 7.106 2.814 1.00 98.50 98 ALA A CA 1
ATOM 794 C C . ALA A 1 98 ? 2.293 6.580 4.126 1.00 98.50 98 ALA A C 1
ATOM 796 O O . ALA A 1 98 ? 1.598 6.430 5.131 1.00 98.50 98 ALA A O 1
ATOM 797 N N . VAL A 1 99 ? 3.598 6.295 4.119 1.00 98.19 99 VAL A N 1
ATOM 798 C CA . VAL A 1 99 ? 4.361 5.919 5.316 1.00 98.19 99 VAL A CA 1
ATOM 799 C C . VAL A 1 99 ? 5.593 6.805 5.467 1.00 98.19 99 VAL A C 1
ATOM 801 O O . VAL A 1 99 ? 6.491 6.803 4.622 1.00 98.19 99 VAL A O 1
ATOM 804 N N . GLY A 1 100 ? 5.689 7.521 6.584 1.00 97.06 100 GLY A N 1
ATOM 805 C CA . GLY A 1 100 ? 6.858 8.327 6.927 1.00 97.06 100 GLY A CA 1
ATOM 806 C C . GLY A 1 100 ? 8.098 7.460 7.155 1.00 97.06 100 GLY A C 1
ATOM 807 O O . GLY A 1 100 ? 9.074 7.551 6.411 1.00 97.06 100 GLY A O 1
ATOM 808 N N . ASN A 1 101 ? 8.065 6.599 8.175 1.00 95.94 101 ASN A N 1
ATOM 809 C CA . ASN A 1 101 ? 9.219 5.810 8.610 1.00 95.94 101 ASN A CA 1
ATOM 810 C C . ASN A 1 101 ? 8.874 4.332 8.822 1.00 95.94 101 ASN A C 1
ATOM 812 O O . ASN A 1 101 ? 8.399 3.938 9.883 1.00 95.94 101 ASN A O 1
ATOM 816 N N . GLY A 1 102 ? 9.199 3.480 7.858 1.00 95.25 102 GLY A N 1
ATOM 817 C CA . GLY A 1 102 ? 9.112 2.036 8.015 1.00 95.25 102 GLY A CA 1
ATOM 818 C C . GLY A 1 102 ? 8.804 1.329 6.707 1.00 95.25 102 GLY A C 1
ATOM 819 O O . GLY A 1 102 ? 9.484 1.557 5.710 1.00 95.25 102 GLY A O 1
ATOM 820 N N . LYS A 1 103 ? 7.851 0.398 6.708 1.00 96.69 103 LYS A N 1
ATOM 821 C CA . LYS A 1 103 ? 7.670 -0.520 5.577 1.00 96.69 103 LYS A CA 1
ATOM 822 C C . LYS A 1 103 ? 6.227 -0.591 5.111 1.00 96.69 103 LYS A C 1
ATOM 824 O O . LYS A 1 103 ? 5.332 -0.814 5.916 1.00 96.69 103 LYS A O 1
ATOM 829 N N . ILE A 1 104 ? 6.019 -0.496 3.806 1.00 98.56 104 ILE A N 1
ATOM 830 C CA . ILE A 1 104 ? 4.748 -0.824 3.164 1.00 98.56 104 ILE A CA 1
ATOM 831 C C . ILE A 1 104 ? 4.848 -2.236 2.588 1.00 98.56 104 ILE A C 1
ATOM 833 O O . ILE A 1 104 ? 5.793 -2.557 1.867 1.00 98.56 104 ILE A O 1
ATOM 837 N N . LEU A 1 105 ? 3.870 -3.078 2.906 1.00 98.44 105 LEU A N 1
ATOM 838 C CA . LEU A 1 105 ? 3.685 -4.413 2.351 1.00 98.44 105 LEU A CA 1
ATOM 839 C C . LEU A 1 105 ? 2.303 -4.493 1.706 1.00 98.44 105 LEU A C 1
ATOM 841 O O . LEU A 1 105 ? 1.301 -4.415 2.408 1.00 98.44 105 LEU A O 1
ATOM 845 N N . ILE A 1 106 ? 2.239 -4.686 0.394 1.00 98.50 106 ILE A N 1
ATOM 846 C CA . ILE A 1 106 ? 0.976 -4.885 -0.329 1.00 98.50 106 ILE A CA 1
ATOM 847 C C . ILE A 1 106 ? 1.001 -6.274 -0.952 1.00 98.50 106 ILE A C 1
ATOM 849 O O . ILE A 1 106 ? 1.952 -6.594 -1.668 1.00 98.50 106 ILE A O 1
ATOM 853 N N . ARG A 1 107 ? -0.018 -7.102 -0.692 1.00 98.38 107 ARG A N 1
ATOM 854 C CA . ARG A 1 107 ? -0.140 -8.436 -1.304 1.00 98.38 107 ARG A CA 1
ATOM 855 C C . ARG A 1 107 ? -1.539 -8.708 -1.830 1.00 98.38 107 ARG A C 1
ATOM 857 O O . ARG A 1 107 ? -2.505 -8.554 -1.096 1.00 98.38 107 ARG A O 1
ATOM 864 N N . ASN A 1 108 ? -1.632 -9.192 -3.067 1.00 97.81 108 ASN A N 1
ATOM 865 C CA . ASN A 1 108 ? -2.891 -9.650 -3.669 1.00 97.81 108 ASN A CA 1
ATOM 866 C C . ASN A 1 108 ? -4.006 -8.593 -3.603 1.00 97.81 108 ASN A C 1
ATOM 868 O O . ASN A 1 108 ? -5.126 -8.883 -3.188 1.00 97.81 108 ASN A O 1
ATOM 872 N N . VAL A 1 109 ? -3.688 -7.357 -3.975 1.00 97.88 109 VAL A N 1
ATOM 873 C CA . VAL A 1 109 ? -4.656 -6.256 -3.956 1.00 97.88 109 VAL A CA 1
ATOM 874 C C . VAL A 1 109 ? -5.112 -5.953 -5.374 1.00 97.88 109 VAL A C 1
ATOM 876 O O . VAL A 1 109 ? -4.300 -5.926 -6.300 1.00 97.88 109 VAL A O 1
ATOM 879 N N . HIS A 1 110 ? -6.409 -5.723 -5.548 1.00 97.38 110 HIS A N 1
ATOM 880 C CA . HIS A 1 110 ? -6.981 -5.219 -6.791 1.00 97.38 110 HIS A CA 1
ATOM 881 C C . HIS A 1 110 ? -7.459 -3.784 -6.571 1.00 97.38 110 HIS A C 1
ATOM 883 O O . HIS A 1 110 ? -8.206 -3.527 -5.629 1.00 97.38 110 HIS A O 1
ATOM 889 N N . ALA A 1 111 ? -7.019 -2.859 -7.421 1.00 97.25 111 ALA A N 1
ATOM 890 C CA . ALA A 1 111 ? -7.439 -1.466 -7.368 1.00 97.25 111 ALA A CA 1
ATOM 891 C C . ALA A 1 111 ? -7.775 -0.913 -8.759 1.00 97.25 111 ALA A C 1
ATOM 893 O O . ALA A 1 111 ? -7.326 -1.452 -9.768 1.00 97.25 111 ALA A O 1
ATOM 894 N N . LYS A 1 112 ? -8.526 0.184 -8.850 1.00 97.38 112 LYS A N 1
ATOM 895 C CA . LYS A 1 112 ? -8.577 0.972 -10.089 1.00 97.38 112 LYS A CA 1
ATOM 896 C C . LYS A 1 112 ? -7.351 1.873 -10.171 1.00 97.38 112 LYS A C 1
ATOM 898 O O . LYS A 1 112 ? -6.608 1.797 -11.152 1.00 97.38 112 LYS A O 1
ATOM 903 N N . THR A 1 113 ? -7.111 2.653 -9.116 1.00 98.25 113 THR A N 1
ATOM 904 C CA . THR A 1 113 ? -5.915 3.477 -8.939 1.00 98.25 113 THR A CA 1
ATOM 905 C C . THR A 1 113 ? -5.185 3.139 -7.638 1.00 98.25 113 THR A C 1
ATOM 907 O O . THR A 1 113 ? -5.796 2.727 -6.651 1.00 98.25 113 THR A O 1
ATOM 910 N N . ALA A 1 114 ? -3.859 3.291 -7.629 1.00 98.38 114 ALA A N 1
ATOM 911 C CA . ALA A 1 114 ? -3.056 3.102 -6.423 1.00 98.38 114 ALA A CA 1
ATOM 912 C C . ALA A 1 114 ? -1.940 4.148 -6.304 1.00 98.38 114 ALA A C 1
ATOM 914 O O . ALA A 1 114 ? -1.167 4.336 -7.240 1.00 98.38 114 ALA A O 1
ATOM 91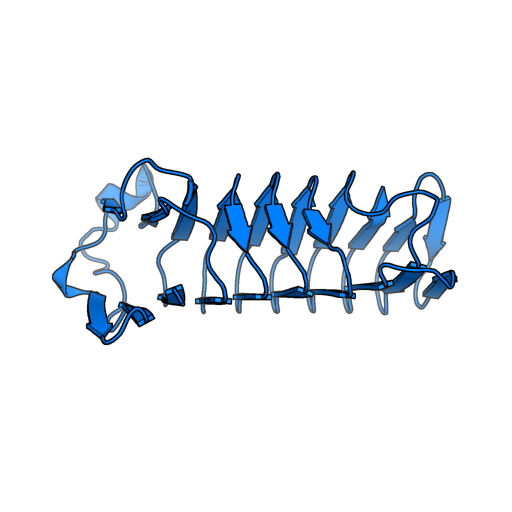5 N N . ASN A 1 115 ? -1.804 4.776 -5.141 1.00 98.62 115 ASN A N 1
ATOM 916 C CA . ASN A 1 115 ? -0.694 5.641 -4.766 1.00 98.62 115 ASN A CA 1
ATOM 917 C C . ASN A 1 115 ? -0.025 5.090 -3.501 1.00 98.62 115 ASN A C 1
ATOM 919 O O . ASN A 1 115 ? -0.683 4.837 -2.497 1.00 98.62 115 ASN A O 1
ATOM 923 N N . VAL A 1 116 ? 1.282 4.856 -3.563 1.00 98.44 116 VAL A N 1
ATOM 924 C CA . VAL A 1 116 ? 2.059 4.233 -2.491 1.00 98.44 116 VAL A CA 1
ATOM 925 C C . VAL A 1 116 ? 3.336 5.031 -2.296 1.00 98.44 116 VAL A C 1
ATOM 927 O O . VAL A 1 116 ? 4.212 5.027 -3.158 1.00 98.44 116 VAL A O 1
ATOM 930 N N . GLU A 1 117 ? 3.468 5.697 -1.157 1.00 98.19 117 GLU A N 1
ATOM 931 C CA . GLU A 1 117 ? 4.595 6.573 -0.855 1.00 98.19 117 GLU A CA 1
ATOM 932 C C . GLU A 1 117 ? 5.261 6.166 0.461 1.00 98.19 117 GLU A C 1
ATOM 934 O O . GLU A 1 117 ? 4.610 6.070 1.497 1.00 98.19 117 GLU A O 1
ATOM 939 N N . CYS A 1 118 ? 6.576 5.937 0.450 1.00 97.62 118 CYS A N 1
ATOM 940 C CA . CYS A 1 118 ? 7.348 5.725 1.674 1.00 97.62 118 CYS A CA 1
ATOM 941 C C . CYS A 1 118 ? 8.579 6.635 1.730 1.00 97.62 118 CYS A C 1
ATOM 943 O O . CYS A 1 118 ? 9.448 6.583 0.861 1.00 97.62 118 CYS A O 1
ATOM 945 N N . SER A 1 119 ? 8.689 7.462 2.770 1.00 96.50 119 SER A N 1
ATOM 946 C CA . SER A 1 119 ? 9.808 8.405 2.885 1.00 96.50 119 SER A CA 1
ATOM 947 C C . SER A 1 119 ? 11.096 7.705 3.332 1.00 96.50 119 SER A C 1
ATOM 949 O O . SER A 1 119 ? 12.105 7.766 2.632 1.00 96.50 119 SER A O 1
ATOM 951 N N . ASN A 1 120 ? 11.075 6.991 4.457 1.00 94.69 120 ASN A N 1
ATOM 952 C CA . ASN A 1 120 ? 12.240 6.288 4.996 1.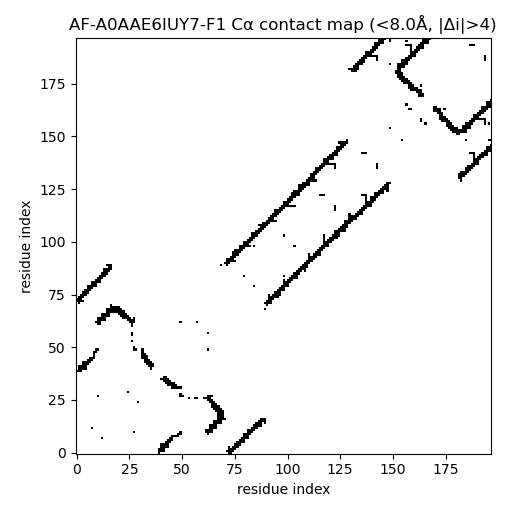00 94.69 120 ASN A CA 1
ATOM 953 C C . ASN A 1 120 ? 11.915 4.816 5.270 1.00 94.69 120 ASN A C 1
ATOM 955 O O . ASN A 1 120 ? 11.194 4.501 6.211 1.00 94.69 120 ASN A O 1
ATOM 959 N N . GLY A 1 121 ? 12.496 3.912 4.483 1.00 93.81 121 GLY A N 1
ATOM 960 C CA . GLY A 1 121 ? 12.376 2.465 4.629 1.00 93.81 121 GLY A CA 1
ATOM 961 C C . GLY A 1 121 ? 12.104 1.772 3.296 1.00 93.81 121 GLY A C 1
ATOM 962 O O . GLY A 1 121 ? 13.013 1.641 2.479 1.00 93.81 121 GLY A O 1
ATOM 963 N N . GLY A 1 122 ? 10.901 1.262 3.046 1.00 95.12 122 GLY A N 1
ATOM 964 C CA . GLY A 1 122 ? 10.646 0.640 1.746 1.00 95.12 122 GLY A CA 1
ATOM 965 C C . GLY A 1 122 ? 9.223 0.192 1.478 1.00 95.12 122 GLY A C 1
ATOM 966 O O . GLY A 1 122 ? 8.419 0.029 2.389 1.00 95.12 122 GLY A O 1
ATOM 967 N N . ALA A 1 123 ? 8.944 -0.055 0.205 1.00 97.75 123 ALA A N 1
ATOM 968 C CA . ALA A 1 123 ? 7.690 -0.612 -0.272 1.00 97.75 123 ALA A CA 1
ATOM 969 C C . ALA A 1 123 ? 7.965 -1.949 -0.966 1.00 97.75 123 ALA A C 1
ATOM 971 O O . ALA A 1 123 ? 8.765 -2.019 -1.900 1.00 97.75 123 ALA A O 1
ATOM 972 N N . GLU A 1 124 ? 7.307 -3.012 -0.510 1.00 98.06 124 GLU A N 1
ATOM 973 C CA . GLU A 1 124 ? 7.270 -4.302 -1.196 1.00 98.06 124 GLU A CA 1
ATOM 974 C C . GLU A 1 124 ? 5.836 -4.585 -1.631 1.00 98.06 124 GLU A C 1
ATOM 976 O O . GLU A 1 124 ? 4.940 -4.795 -0.811 1.00 98.06 124 GLU A O 1
ATOM 981 N N . VAL A 1 125 ? 5.634 -4.575 -2.942 1.00 98.00 125 VAL A N 1
ATOM 982 C CA . VAL A 1 125 ? 4.340 -4.735 -3.591 1.00 98.00 125 VAL A CA 1
ATOM 983 C C . VAL A 1 125 ? 4.363 -6.030 -4.384 1.00 98.00 125 VAL A C 1
ATOM 985 O O . VAL A 1 125 ? 5.178 -6.206 -5.289 1.00 98.00 125 VAL A O 1
ATOM 988 N N . PHE A 1 126 ? 3.474 -6.950 -4.031 1.00 97.81 126 PHE A N 1
ATOM 989 C CA . PHE A 1 126 ? 3.350 -8.249 -4.670 1.00 97.81 126 PHE A CA 1
ATOM 990 C C . PHE A 1 126 ? 1.924 -8.461 -5.171 1.00 97.81 126 PHE A C 1
ATOM 992 O O . PHE A 1 126 ? 0.978 -8.406 -4.388 1.00 97.81 126 PHE A O 1
ATOM 999 N N . ASN A 1 127 ? 1.770 -8.768 -6.461 1.00 96.88 127 ASN A N 1
ATOM 1000 C CA . ASN A 1 127 ? 0.464 -9.047 -7.065 1.00 96.88 127 ASN A CA 1
ATOM 1001 C C . ASN A 1 127 ? -0.569 -7.920 -6.819 1.00 96.88 127 ASN A C 1
ATOM 1003 O O . ASN A 1 127 ? -1.711 -8.187 -6.446 1.00 96.88 127 ASN A O 1
ATOM 1007 N N . LEU A 1 128 ? -0.152 -6.659 -6.990 1.00 97.12 128 LEU A N 1
ATOM 1008 C CA . LEU A 1 128 ? -1.050 -5.503 -7.060 1.00 97.12 128 LEU A CA 1
ATOM 1009 C C . LEU A 1 128 ? -1.526 -5.336 -8.504 1.00 97.12 128 LEU A C 1
ATOM 1011 O O . LEU A 1 128 ? -0.737 -4.996 -9.388 1.00 97.12 128 LEU A O 1
ATOM 1015 N N . LYS A 1 129 ? -2.814 -5.560 -8.747 1.00 96.38 129 LYS A N 1
ATOM 1016 C CA . LYS A 1 129 ? -3.419 -5.382 -10.070 1.00 96.38 129 LYS A CA 1
ATOM 1017 C C . LYS A 1 129 ? -4.173 -4.066 -10.095 1.00 96.38 129 LYS A C 1
ATOM 1019 O O . LYS A 1 129 ? -5.094 -3.889 -9.303 1.00 96.38 129 LYS A O 1
ATOM 1024 N N . VAL A 1 130 ? -3.787 -3.171 -11.000 1.00 96.75 130 VAL A N 1
ATOM 1025 C CA . VAL A 1 130 ? -4.521 -1.926 -11.250 1.00 96.75 130 VAL A CA 1
ATOM 1026 C C . VAL A 1 130 ? -5.177 -1.942 -12.623 1.00 96.75 130 VAL A C 1
ATOM 1028 O O . VAL A 1 130 ? -4.691 -2.632 -13.517 1.00 96.75 130 VAL A O 1
ATOM 1031 N N . THR A 1 131 ? -6.270 -1.204 -12.804 1.00 96.50 131 THR A N 1
ATOM 1032 C CA . THR A 1 131 ? -6.942 -1.092 -14.113 1.00 96.50 131 THR A CA 1
ATOM 1033 C C . THR A 1 131 ? -6.722 0.249 -14.810 1.00 96.50 131 THR A C 1
ATOM 1035 O O . THR A 1 131 ? -7.059 0.360 -15.984 1.00 96.50 131 THR A O 1
ATOM 1038 N N . ASP A 1 132 ? -6.192 1.256 -14.109 1.00 96.75 132 ASP A N 1
ATOM 1039 C CA . ASP A 1 132 ? -5.948 2.601 -14.648 1.00 96.75 132 ASP A CA 1
ATOM 1040 C C . ASP A 1 132 ? -4.490 3.037 -14.413 1.00 96.75 132 ASP A C 1
ATOM 1042 O O . ASP A 1 132 ? -3.640 2.910 -15.299 1.00 96.75 132 ASP A O 1
ATOM 1046 N N . ALA A 1 133 ? -4.156 3.460 -13.189 1.00 97.00 133 ALA A N 1
ATOM 1047 C CA . ALA A 1 133 ? -2.828 3.978 -12.874 1.00 97.00 133 ALA A CA 1
ATOM 1048 C C . ALA A 1 133 ? -2.321 3.548 -11.493 1.00 97.00 133 ALA A C 1
ATOM 1050 O O . ALA A 1 133 ? -3.079 3.428 -10.532 1.00 97.00 133 ALA A O 1
ATOM 1051 N N . CYS A 1 134 ? -1.008 3.365 -11.375 1.00 97.81 134 CYS A N 1
ATOM 1052 C CA . CYS A 1 134 ? -0.345 3.078 -10.109 1.00 97.81 134 CYS A CA 1
ATOM 1053 C C . CYS A 1 134 ? 0.918 3.923 -9.959 1.00 97.81 134 CYS A C 1
ATOM 1055 O O . CYS A 1 134 ? 1.758 3.930 -10.852 1.00 97.81 134 CYS A O 1
ATOM 1057 N N . LYS A 1 135 ? 1.091 4.599 -8.824 1.00 98.31 135 LYS A N 1
ATOM 1058 C CA . LYS A 1 135 ? 2.321 5.289 -8.438 1.00 98.31 135 LYS A CA 1
ATOM 1059 C C . LYS A 1 135 ? 2.887 4.638 -7.182 1.00 98.31 135 LYS A C 1
ATOM 1061 O O . LYS A 1 135 ? 2.195 4.507 -6.181 1.00 98.31 135 LYS A O 1
ATOM 1066 N N . ILE A 1 136 ? 4.153 4.244 -7.238 1.00 97.88 136 ILE A N 1
ATOM 1067 C CA . ILE A 1 136 ? 4.912 3.697 -6.116 1.00 97.88 136 ILE A CA 1
ATOM 1068 C C . ILE A 1 136 ? 6.207 4.494 -6.017 1.00 97.88 136 ILE A C 1
ATOM 1070 O O . ILE A 1 136 ? 7.020 4.500 -6.944 1.00 97.88 136 ILE A O 1
ATOM 1074 N N . HIS A 1 137 ? 6.400 5.179 -4.899 1.00 97.38 137 HIS A N 1
ATOM 1075 C CA . HIS A 1 137 ? 7.554 6.030 -4.670 1.00 97.38 137 HIS A CA 1
ATOM 1076 C C . HIS A 1 137 ? 8.184 5.754 -3.309 1.00 97.38 137 HIS A C 1
ATOM 1078 O O . HIS A 1 137 ? 7.503 5.761 -2.284 1.00 97.38 137 HIS A O 1
ATOM 1084 N N . THR A 1 138 ? 9.504 5.570 -3.28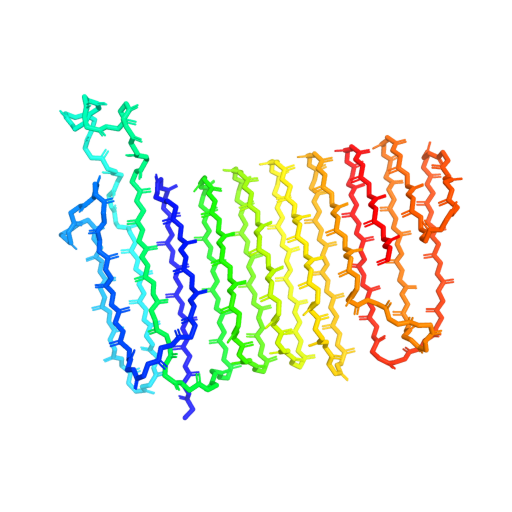6 1.00 96.31 138 THR A N 1
ATOM 1085 C CA . THR A 1 138 ? 10.270 5.570 -2.036 1.00 96.31 138 THR A CA 1
ATOM 1086 C C . THR A 1 138 ? 11.405 6.584 -2.071 1.00 96.31 138 THR A C 1
ATOM 1088 O O . THR A 1 138 ? 12.188 6.590 -3.022 1.00 96.31 138 THR A O 1
ATOM 1091 N N . THR A 1 139 ? 11.571 7.390 -1.023 1.00 96.19 139 THR A N 1
ATOM 1092 C CA . THR A 1 139 ? 12.675 8.364 -0.977 1.00 96.19 139 THR A CA 1
ATOM 1093 C C . THR A 1 139 ? 13.977 7.695 -0.553 1.00 96.19 139 THR A C 1
ATOM 1095 O O . THR A 1 139 ? 14.947 7.730 -1.303 1.00 96.19 139 THR A O 1
ATOM 1098 N N . ASN A 1 140 ? 14.008 7.043 0.611 1.00 93.62 140 ASN A N 1
ATOM 1099 C CA . ASN A 1 140 ? 15.205 6.403 1.155 1.00 93.62 140 ASN A CA 1
ATOM 1100 C C . ASN A 1 140 ? 14.946 4.927 1.468 1.00 93.62 140 ASN A C 1
ATOM 1102 O O . ASN A 1 140 ? 14.278 4.610 2.448 1.00 93.62 140 ASN A O 1
ATOM 1106 N N . GLY A 1 141 ? 15.529 4.029 0.673 1.00 93.88 141 GLY A N 1
ATOM 1107 C CA . GLY A 1 141 ? 15.615 2.600 0.951 1.00 93.88 141 GLY A CA 1
ATOM 1108 C C . GLY A 1 141 ? 15.274 1.721 -0.250 1.00 93.88 141 GLY A C 1
ATOM 1109 O O . GLY A 1 141 ? 16.065 1.659 -1.191 1.00 93.88 141 GLY A O 1
ATOM 1110 N N . LYS A 1 142 ? 14.186 0.946 -0.219 1.00 94.81 142 LYS A N 1
ATOM 1111 C CA . LYS A 1 142 ? 13.930 -0.059 -1.270 1.00 94.81 142 LYS A CA 1
ATOM 1112 C C . LYS A 1 142 ? 12.493 -0.061 -1.776 1.00 94.81 142 LYS A C 1
ATOM 1114 O O . LYS A 1 142 ? 11.565 -0.221 -0.992 1.00 94.81 142 LYS A O 1
ATOM 1119 N N . THR A 1 143 ? 12.336 -0.003 -3.095 1.00 97.00 143 THR A N 1
ATOM 1120 C CA . THR A 1 143 ? 11.091 -0.330 -3.797 1.00 97.00 143 THR A CA 1
ATOM 1121 C C . THR A 1 143 ? 11.234 -1.697 -4.459 1.00 97.00 143 THR A C 1
ATOM 1123 O O . THR A 1 143 ? 12.170 -1.914 -5.230 1.00 97.00 143 THR A O 1
ATOM 1126 N N . ILE A 1 144 ? 10.321 -2.623 -4.173 1.00 97.25 144 ILE A N 1
ATOM 1127 C CA . ILE A 1 144 ? 10.184 -3.900 -4.880 1.00 97.25 144 ILE A CA 1
ATOM 1128 C C . ILE A 1 144 ? 8.756 -4.009 -5.386 1.00 97.25 144 ILE A C 1
ATOM 1130 O O . ILE A 1 144 ? 7.820 -3.953 -4.595 1.00 97.25 144 ILE A O 1
ATOM 1134 N N . VAL A 1 145 ? 8.603 -4.217 -6.685 1.00 97.00 145 VAL A N 1
ATOM 1135 C CA . VAL A 1 145 ? 7.328 -4.495 -7.333 1.00 97.00 145 VAL A CA 1
ATOM 1136 C C . VAL A 1 145 ? 7.466 -5.827 -8.048 1.00 97.00 145 VAL A C 1
ATOM 1138 O O . VAL A 1 145 ? 8.260 -5.950 -8.976 1.00 97.00 145 VAL A O 1
ATOM 1141 N N . SER A 1 146 ? 6.717 -6.828 -7.603 1.00 95.88 146 SER A N 1
ATOM 1142 C CA . SER A 1 146 ? 6.806 -8.189 -8.126 1.00 95.88 146 SER A CA 1
ATOM 1143 C C . SER A 1 146 ? 5.440 -8.699 -8.562 1.00 95.88 146 SER A C 1
ATOM 1145 O O . SER A 1 146 ? 4.452 -8.510 -7.846 1.00 95.88 146 SER A O 1
ATOM 1147 N N . ASN A 1 147 ? 5.365 -9.344 -9.730 1.00 94.50 147 ASN A N 1
ATOM 1148 C CA . ASN A 1 147 ? 4.127 -9.947 -10.251 1.00 94.50 147 ASN A CA 1
ATOM 1149 C C . ASN A 1 147 ? 2.934 -8.961 -10.311 1.00 94.50 147 ASN A C 1
ATOM 1151 O O . ASN A 1 147 ? 1.778 -9.357 -10.201 1.00 94.50 147 ASN A O 1
ATOM 1155 N N . SER A 1 148 ? 3.219 -7.659 -10.399 1.00 91.69 148 SER A N 1
ATOM 1156 C CA . SER A 1 148 ? 2.208 -6.589 -10.428 1.00 91.69 148 SER A CA 1
ATOM 1157 C C . SER A 1 148 ? 2.149 -5.909 -11.793 1.00 91.69 148 SER A C 1
ATOM 1159 O O . SER A 1 148 ? 1.099 -5.425 -12.188 1.00 91.69 148 SER A O 1
ATOM 1161 N N . ILE A 1 149 ? 3.265 -5.904 -12.530 1.00 92.00 149 ILE A N 1
ATOM 1162 C CA . ILE A 1 149 ? 3.387 -5.308 -13.863 1.00 92.00 149 ILE A CA 1
ATOM 1163 C C . ILE A 1 149 ? 3.496 -6.447 -14.878 1.00 92.00 149 ILE A C 1
ATOM 1165 O O . ILE A 1 149 ? 4.424 -7.250 -14.806 1.00 92.00 149 ILE A O 1
ATOM 1169 N N . SER A 1 150 ? 2.549 -6.533 -15.813 1.00 84.44 150 SER A N 1
ATOM 1170 C CA . SER A 1 150 ? 2.569 -7.539 -16.881 1.00 84.44 150 SER A CA 1
ATOM 1171 C C . SER A 1 150 ? 3.436 -7.093 -18.067 1.00 84.44 150 SER A C 1
ATOM 1173 O O . SER A 1 150 ? 3.884 -5.947 -18.151 1.00 84.44 150 SER A O 1
ATOM 1175 N N . ASN A 1 151 ? 3.640 -7.981 -19.044 1.00 77.75 151 ASN A N 1
ATOM 1176 C CA . ASN A 1 151 ? 4.317 -7.631 -20.298 1.00 77.75 151 ASN A CA 1
ATOM 1177 C C . AS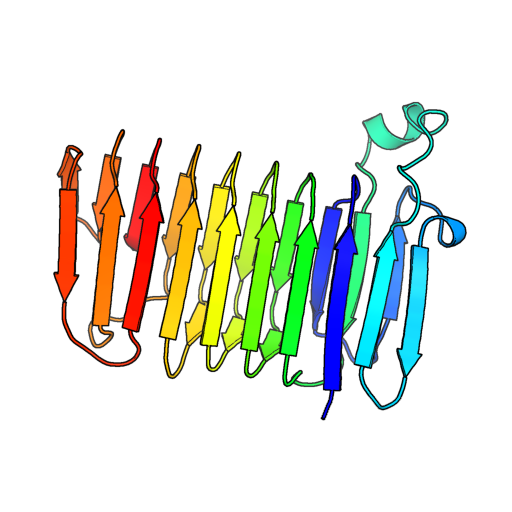N A 1 151 ? 3.514 -6.665 -21.187 1.00 77.75 151 ASN A C 1
ATOM 1179 O O . ASN A 1 151 ? 4.095 -6.071 -22.092 1.00 77.75 151 ASN A O 1
ATOM 1183 N N . GLU A 1 152 ? 2.223 -6.480 -20.912 1.00 84.88 152 GLU A N 1
ATOM 1184 C CA . GLU A 1 152 ? 1.315 -5.627 -21.692 1.00 84.88 152 GLU A CA 1
ATOM 1185 C C . GLU A 1 152 ? 1.074 -4.258 -21.033 1.00 84.88 152 GLU A C 1
ATOM 1187 O O . GLU A 1 152 ? 0.628 -3.321 -21.689 1.00 84.88 152 GLU A O 1
ATOM 1192 N N . ALA A 1 153 ? 1.405 -4.117 -19.746 1.00 92.44 153 ALA A N 1
ATOM 1193 C CA . ALA A 1 153 ? 1.240 -2.872 -19.006 1.00 92.44 153 ALA A CA 1
ATOM 1194 C C . ALA A 1 153 ? 2.222 -1.774 -19.451 1.00 92.44 153 ALA A C 1
ATOM 1196 O O . ALA A 1 153 ? 3.367 -2.049 -19.823 1.00 92.44 153 ALA A O 1
ATOM 1197 N N . GLY A 1 154 ? 1.817 -0.514 -19.330 1.00 95.56 154 GLY A N 1
ATOM 1198 C CA . GLY A 1 154 ? 2.729 0.618 -19.446 1.00 95.56 154 GLY A CA 1
ATOM 1199 C C . GLY A 1 154 ? 3.466 0.869 -18.131 1.00 95.56 154 GLY A C 1
ATOM 1200 O O . GLY A 1 154 ? 2.928 0.624 -17.055 1.00 95.56 154 GLY A O 1
ATOM 1201 N N . TYR A 1 155 ? 4.708 1.341 -18.179 1.00 96.25 155 TYR A N 1
ATOM 1202 C CA . TYR A 1 155 ? 5.449 1.710 -16.977 1.00 96.25 155 TYR A CA 1
ATOM 1203 C C . TYR A 1 155 ? 6.458 2.841 -17.209 1.00 96.25 155 TYR A C 1
ATOM 1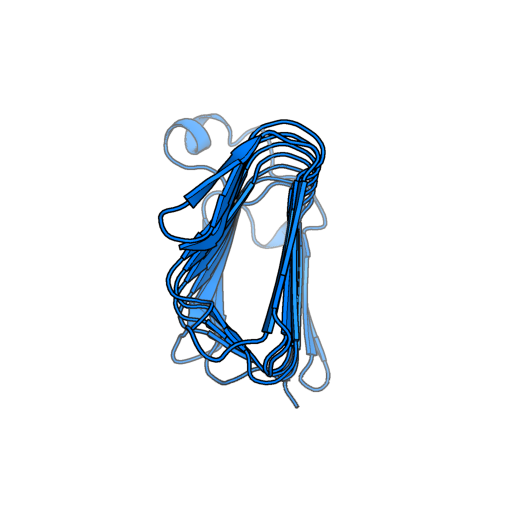205 O O . TYR A 1 155 ? 7.014 2.983 -18.294 1.00 96.25 155 TYR A O 1
ATOM 1213 N N . SER A 1 156 ? 6.764 3.587 -16.149 1.00 96.88 156 SER A N 1
ATOM 1214 C CA . SER A 1 156 ? 7.983 4.368 -15.962 1.00 96.88 156 SER A CA 1
ATOM 1215 C C . SER A 1 156 ? 8.640 3.932 -14.657 1.00 96.88 156 SER A C 1
ATOM 1217 O O . SER A 1 156 ? 8.052 4.084 -13.588 1.00 96.88 156 SER A O 1
ATOM 1219 N N . ALA A 1 157 ? 9.841 3.366 -14.741 1.00 95.88 157 ALA A N 1
ATOM 1220 C CA . ALA A 1 157 ? 10.619 2.937 -13.589 1.00 95.88 157 ALA A CA 1
ATOM 1221 C C . ALA A 1 157 ? 11.918 3.746 -13.497 1.00 95.88 157 ALA A C 1
ATOM 1223 O O . ALA A 1 157 ? 12.692 3.772 -14.456 1.00 95.88 157 ALA A O 1
ATOM 1224 N N . SER A 1 158 ? 12.177 4.396 -12.361 1.00 95.25 158 SER A N 1
ATOM 1225 C CA . SER A 1 158 ? 13.348 5.266 -12.198 1.00 95.25 158 SER A CA 1
ATOM 1226 C C . SER A 1 158 ? 14.060 5.108 -10.859 1.00 95.25 158 SER A C 1
ATOM 1228 O O . SER A 1 158 ? 13.487 4.696 -9.845 1.00 95.25 158 SER A O 1
ATOM 1230 N N . CYS A 1 159 ? 15.351 5.436 -10.855 1.00 94.94 159 CYS A N 1
ATOM 1231 C CA . CYS A 1 159 ? 16.121 5.579 -9.632 1.00 94.94 159 CYS A CA 1
ATOM 1232 C C . CYS A 1 159 ? 17.189 6.667 -9.787 1.00 94.94 159 CYS A C 1
ATOM 1234 O O . CYS A 1 159 ? 17.859 6.739 -10.820 1.00 94.94 159 CYS A O 1
ATOM 1236 N N . THR A 1 160 ? 17.322 7.528 -8.772 1.00 94.69 160 THR A N 1
ATOM 1237 C CA . THR A 1 160 ? 18.280 8.647 -8.794 1.00 94.69 160 THR A CA 1
ATOM 1238 C C . THR A 1 160 ? 19.648 8.192 -8.299 1.00 94.69 160 THR A C 1
ATOM 1240 O O . THR A 1 160 ? 20.639 8.350 -9.003 1.00 94.69 160 THR A O 1
ATOM 1243 N N . ASN A 1 161 ? 19.697 7.565 -7.123 1.00 89.62 161 ASN A N 1
ATOM 1244 C CA . ASN A 1 161 ? 20.907 7.058 -6.489 1.00 89.62 161 ASN A CA 1
ATOM 1245 C C . ASN A 1 161 ? 20.721 5.592 -6.087 1.00 89.62 161 ASN A C 1
ATOM 1247 O O . ASN A 1 161 ? 19.768 5.256 -5.386 1.00 89.62 161 ASN A O 1
ATOM 1251 N N . GLY A 1 162 ? 21.675 4.737 -6.462 1.00 91.38 162 GLY A N 1
ATOM 1252 C CA . GLY A 1 162 ? 21.718 3.324 -6.090 1.00 91.38 162 GLY A CA 1
ATOM 1253 C C . GLY A 1 162 ? 21.547 2.378 -7.281 1.00 91.38 162 GLY A C 1
ATOM 1254 O O . GLY A 1 162 ? 22.383 2.415 -8.181 1.00 91.38 162 GLY A O 1
ATOM 1255 N N . LYS A 1 163 ? 20.555 1.474 -7.276 1.00 93.50 163 LYS A N 1
ATOM 1256 C CA . LYS A 1 163 ? 20.387 0.453 -8.335 1.00 93.50 163 LYS A CA 1
ATOM 1257 C C . LYS A 1 163 ? 18.954 0.338 -8.839 1.00 93.50 163 LYS A C 1
ATOM 1259 O O . LYS A 1 163 ? 18.030 0.179 -8.042 1.00 93.50 163 LYS A O 1
ATOM 1264 N N . LEU A 1 164 ? 18.802 0.281 -10.160 1.00 94.69 164 LEU A N 1
ATOM 1265 C CA . LEU A 1 164 ? 17.545 -0.026 -10.833 1.00 94.69 164 LEU A CA 1
ATOM 1266 C C . LEU A 1 164 ? 17.626 -1.426 -11.446 1.00 94.69 164 LEU A C 1
ATOM 1268 O O . LEU A 1 164 ? 18.544 -1.734 -12.199 1.00 94.69 164 LEU A O 1
ATOM 1272 N N . GLN A 1 165 ? 16.662 -2.282 -11.136 1.00 95.25 165 GLN A N 1
ATOM 1273 C CA . GLN A 1 165 ? 16.504 -3.590 -11.757 1.00 95.25 165 GLN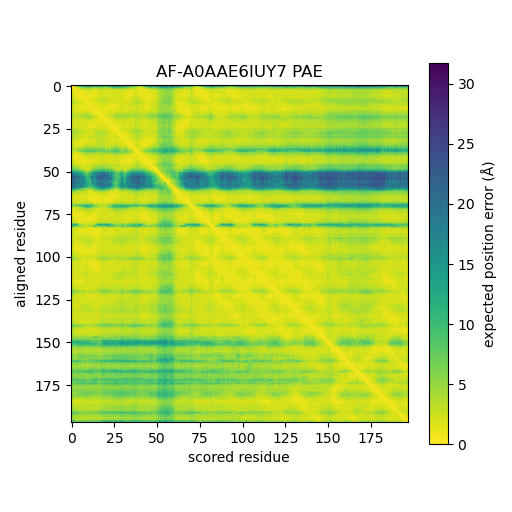 A CA 1
ATOM 1274 C C . GLN A 1 165 ? 15.092 -3.693 -12.323 1.00 95.25 165 GLN A C 1
ATOM 1276 O O . GLN A 1 165 ? 14.128 -3.425 -11.614 1.00 95.25 165 GLN A O 1
ATOM 1281 N N . ILE A 1 166 ? 14.978 -4.080 -13.588 1.00 92.44 166 ILE A N 1
ATOM 1282 C CA . ILE A 1 166 ? 13.702 -4.275 -14.274 1.00 92.44 166 ILE A CA 1
ATOM 1283 C C . ILE A 1 166 ? 13.739 -5.630 -14.962 1.00 92.44 166 ILE A C 1
ATOM 1285 O O . ILE A 1 166 ? 14.581 -5.875 -15.830 1.00 92.44 166 ILE A O 1
ATOM 1289 N N . PHE A 1 167 ? 12.817 -6.498 -14.565 1.00 89.88 167 PHE A N 1
ATOM 1290 C CA . PHE A 1 167 ? 12.797 -7.914 -14.884 1.00 89.88 167 PHE A CA 1
ATOM 1291 C C . PHE A 1 167 ? 14.190 -8.519 -14.623 1.00 89.88 167 PHE A C 1
ATOM 1293 O O . PHE A 1 167 ? 14.736 -8.424 -13.518 1.00 89.88 167 PHE A O 1
ATOM 1300 N N . GLU A 1 168 ? 14.808 -9.089 -15.651 1.00 89.81 168 GLU A N 1
ATOM 1301 C CA . GLU A 1 168 ? 16.127 -9.720 -15.566 1.00 89.81 168 GLU A CA 1
ATOM 1302 C C . GLU A 1 168 ? 17.294 -8.740 -15.800 1.00 89.81 168 GLU A C 1
ATOM 1304 O O . GLU A 1 168 ? 18.458 -9.115 -15.661 1.00 89.81 168 GLU A O 1
ATOM 1309 N N . LYS A 1 169 ? 17.019 -7.473 -16.142 1.00 92.62 169 LYS A N 1
ATOM 1310 C CA . LYS A 1 169 ? 18.044 -6.473 -16.479 1.00 92.62 169 LYS A CA 1
ATOM 1311 C C . LYS A 1 169 ? 18.322 -5.531 -15.311 1.00 92.62 169 LYS A C 1
ATOM 1313 O O . LYS A 1 169 ? 17.410 -5.077 -14.627 1.00 92.62 169 LYS A O 1
ATOM 1318 N N . THR A 1 170 ? 19.594 -5.199 -15.111 1.00 95.31 170 THR A N 1
ATOM 1319 C CA . THR A 1 170 ? 20.054 -4.240 -14.092 1.00 95.31 170 THR A CA 1
ATOM 1320 C C . THR A 1 170 ? 20.701 -3.033 -14.765 1.00 95.31 170 THR A C 1
ATOM 1322 O O . THR A 1 170 ? 21.394 -3.195 -15.766 1.00 95.31 170 THR A O 1
ATOM 1325 N N . TYR A 1 171 ? 20.484 -1.846 -14.201 1.00 93.69 171 TYR A N 1
ATOM 1326 C CA . TYR A 1 171 ? 20.982 -0.560 -14.679 1.00 93.69 171 TYR A CA 1
ATOM 1327 C C . TYR A 1 171 ? 21.628 0.223 -13.526 1.00 93.69 171 TYR A C 1
ATOM 1329 O O . TYR A 1 171 ? 21.129 0.204 -12.391 1.00 93.69 171 TYR A O 1
ATOM 1337 N N . ASP A 1 172 ? 22.714 0.934 -13.826 1.00 92.62 172 ASP A N 1
ATOM 1338 C CA . ASP A 1 172 ? 23.340 1.883 -12.902 1.00 92.62 172 ASP A CA 1
ATOM 1339 C C . ASP A 1 172 ? 22.566 3.206 -12.887 1.00 92.62 172 ASP A C 1
ATOM 1341 O O . ASP A 1 172 ? 22.010 3.616 -13.901 1.00 92.62 172 ASP A O 1
ATOM 1345 N N . CYS A 1 173 ? 22.498 3.860 -11.727 1.00 91.75 173 CYS A N 1
ATOM 1346 C CA . CYS A 1 173 ? 21.759 5.114 -11.552 1.00 91.75 173 CYS A CA 1
ATOM 1347 C C . CYS A 1 173 ? 22.676 6.342 -11.735 1.00 91.75 173 CYS A C 1
ATOM 1349 O O . CYS A 1 173 ? 23.866 6.242 -11.423 1.00 91.75 173 CYS A O 1
ATOM 1351 N N . PRO A 1 174 ? 22.149 7.504 -12.174 1.00 94.19 174 PRO A N 1
ATOM 1352 C CA . PRO A 1 174 ? 20.732 7.796 -12.415 1.00 94.19 174 PRO A CA 1
ATOM 1353 C C . PRO A 1 174 ? 20.218 7.215 -13.739 1.00 94.19 174 PRO A C 1
ATOM 1355 O O . PRO A 1 174 ? 20.848 7.381 -14.779 1.00 94.19 174 PRO A O 1
ATOM 1358 N N . GLN A 1 175 ? 19.050 6.569 -13.705 1.00 92.88 175 GLN A N 1
ATOM 1359 C CA . GLN A 1 175 ? 18.427 5.959 -14.886 1.00 92.88 175 GLN A CA 1
ATOM 1360 C C . GLN A 1 175 ? 16.898 5.982 -14.768 1.00 92.88 175 GLN A C 1
ATOM 1362 O O . GLN A 1 175 ? 16.334 5.781 -13.691 1.00 92.88 175 GLN A O 1
ATOM 1367 N N . GLU A 1 176 ? 16.226 6.161 -15.904 1.00 95.50 176 GLU A N 1
ATOM 1368 C CA . GLU A 1 176 ? 14.786 5.963 -16.070 1.00 95.50 176 GLU A CA 1
ATOM 1369 C C . GLU A 1 176 ? 14.531 5.034 -17.266 1.00 95.50 176 GLU A C 1
ATOM 1371 O O . GLU A 1 176 ? 15.242 5.089 -18.271 1.00 95.50 176 GLU A O 1
ATOM 1376 N N . GLN A 1 177 ? 13.544 4.148 -17.152 1.00 95.50 177 GLN A N 1
ATOM 1377 C CA . GLN A 1 177 ? 13.116 3.227 -18.204 1.00 95.50 177 GLN A CA 1
ATOM 1378 C C . GLN A 1 177 ? 11.604 3.325 -18.374 1.00 95.50 177 GLN A C 1
ATOM 1380 O O . GLN A 1 177 ? 10.875 3.281 -17.384 1.00 95.50 177 GLN A O 1
ATOM 1385 N N . LYS A 1 178 ? 11.139 3.426 -19.622 1.00 95.94 178 LYS A N 1
ATOM 1386 C CA . LYS A 1 178 ? 9.722 3.629 -19.942 1.00 95.94 178 LYS A CA 1
ATOM 1387 C C . LYS A 1 178 ? 9.222 2.653 -20.991 1.00 95.94 178 LYS A C 1
ATOM 1389 O O . LYS A 1 178 ? 9.967 2.274 -21.894 1.00 95.94 178 LYS A O 1
ATOM 1394 N N . ARG A 1 179 ? 7.942 2.316 -20.889 1.00 94.44 179 ARG A N 1
ATOM 1395 C CA . ARG A 1 179 ? 7.147 1.638 -21.910 1.00 94.44 179 ARG A CA 1
ATOM 1396 C C . ARG A 1 179 ? 5.729 2.190 -21.843 1.00 94.44 179 ARG A C 1
ATOM 1398 O O . ARG A 1 179 ? 5.142 2.210 -20.770 1.00 94.44 179 ARG A O 1
ATOM 1405 N N . GLU A 1 180 ? 5.176 2.603 -22.971 1.00 93.56 180 GLU A N 1
ATOM 1406 C CA . GLU A 1 180 ? 3.766 2.997 -23.045 1.00 93.56 180 GLU A CA 1
ATOM 1407 C C . GLU A 1 180 ? 2.854 1.765 -22.970 1.00 93.56 180 GLU A C 1
ATOM 1409 O O . GLU A 1 180 ? 3.212 0.687 -23.448 1.00 93.56 180 GLU A O 1
ATOM 1414 N N . GLY A 1 181 ? 1.673 1.923 -22.377 1.00 93.75 181 GLY A N 1
ATOM 1415 C CA . GLY A 1 181 ? 0.675 0.862 -22.247 1.00 93.75 181 GLY A CA 1
ATOM 1416 C C . GLY A 1 181 ? -0.423 1.239 -21.254 1.00 93.75 181 GLY A C 1
ATOM 1417 O O . GLY A 1 181 ? -0.409 2.328 -20.694 1.00 93.75 181 GLY A O 1
ATOM 1418 N N . ASN A 1 182 ? -1.387 0.349 -21.038 1.00 93.31 182 ASN A N 1
ATOM 1419 C CA . ASN A 1 182 ? -2.471 0.552 -20.075 1.00 93.31 182 ASN A CA 1
ATOM 1420 C C . ASN A 1 182 ? -2.710 -0.767 -19.323 1.00 93.31 182 ASN A C 1
ATOM 1422 O O . ASN A 1 182 ? -2.853 -1.792 -19.995 1.00 93.31 182 ASN A O 1
ATOM 1426 N N . PRO A 1 183 ? -2.738 -0.789 -17.979 1.00 96.00 183 PRO A N 1
ATOM 1427 C CA . PRO A 1 183 ? -2.535 0.318 -17.022 1.00 96.00 183 PRO A CA 1
ATOM 1428 C C . PRO A 1 183 ? -1.122 0.913 -17.029 1.00 96.00 183 PRO A C 1
ATOM 1430 O O . PRO A 1 183 ? -0.174 0.257 -17.466 1.00 96.00 183 PRO A O 1
ATOM 1433 N N . MET A 1 184 ? -0.990 2.147 -16.530 1.00 97.12 184 MET A N 1
ATOM 1434 C CA . MET A 1 184 ? 0.292 2.854 -16.385 1.00 97.12 184 MET A CA 1
ATOM 1435 C C . MET A 1 184 ? 0.841 2.763 -14.956 1.00 97.12 184 MET A C 1
ATOM 1437 O O . MET A 1 184 ? 0.203 3.204 -14.001 1.00 97.12 184 MET A O 1
ATOM 1441 N N . TYR A 1 185 ? 2.067 2.256 -14.809 1.00 97.44 185 TYR A N 1
ATOM 1442 C CA . TYR A 1 185 ? 2.777 2.171 -13.527 1.00 97.44 185 TYR A CA 1
ATOM 1443 C C . TYR A 1 185 ? 3.929 3.181 -13.444 1.00 97.44 185 TYR A C 1
ATOM 1445 O O . TYR A 1 185 ? 4.808 3.193 -14.293 1.00 97.44 185 TYR A O 1
ATOM 1453 N N . PHE A 1 186 ? 4.007 3.970 -12.382 1.00 97.44 186 PHE A N 1
ATOM 1454 C CA . PHE A 1 186 ? 5.109 4.882 -12.084 1.00 97.44 186 PHE A CA 1
ATOM 1455 C C . PHE A 1 186 ? 5.833 4.379 -10.840 1.00 97.44 186 PHE A C 1
ATOM 1457 O O . PHE A 1 186 ? 5.359 4.567 -9.725 1.00 97.44 186 PHE A O 1
ATOM 1464 N N . VAL A 1 187 ? 6.973 3.719 -11.018 1.00 97.44 187 VAL A N 1
ATOM 1465 C CA . VAL A 1 187 ? 7.742 3.108 -9.929 1.00 97.44 187 VAL A CA 1
ATOM 1466 C C . VAL A 1 187 ? 9.051 3.865 -9.764 1.00 97.44 187 VAL A C 1
ATOM 1468 O O . VAL A 1 187 ? 9.834 3.973 -10.699 1.00 97.44 187 VAL A O 1
ATOM 1471 N N . SER A 1 188 ? 9.335 4.406 -8.586 1.00 96.62 188 SER A N 1
ATOM 1472 C CA . SER A 1 188 ? 10.554 5.197 -8.404 1.00 96.62 188 SER A CA 1
ATOM 1473 C C . SER A 1 188 ? 11.164 5.064 -7.019 1.00 96.62 188 SER A C 1
ATOM 1475 O O . SER A 1 188 ? 10.461 4.993 -6.015 1.00 96.62 188 SER A O 1
ATOM 1477 N N . CYS A 1 189 ? 12.495 5.070 -6.965 1.00 96.81 189 CYS A N 1
ATOM 1478 C CA . CYS A 1 189 ? 13.249 5.143 -5.717 1.00 96.81 189 CYS A CA 1
ATOM 1479 C C . CYS A 1 189 ? 14.306 6.244 -5.813 1.00 96.81 189 CYS A C 1
ATOM 1481 O O . CYS A 1 189 ? 15.218 6.131 -6.630 1.00 96.81 189 CYS A O 1
ATOM 1483 N N . ALA A 1 190 ? 14.239 7.286 -4.984 1.00 95.38 190 ALA A N 1
ATOM 1484 C CA . ALA A 1 190 ? 15.234 8.358 -5.048 1.00 95.38 190 ALA A CA 1
ATOM 1485 C C . ALA A 1 190 ? 16.614 7.860 -4.586 1.00 95.38 190 ALA A C 1
ATOM 1487 O O . ALA A 1 190 ? 17.577 7.945 -5.339 1.00 95.38 190 ALA A O 1
ATOM 1488 N N . ASN A 1 191 ? 16.708 7.264 -3.396 1.00 94.19 191 ASN A N 1
ATOM 1489 C CA . ASN A 1 191 ? 17.959 6.787 -2.810 1.00 94.19 191 ASN A CA 1
ATOM 1490 C C . ASN A 1 191 ? 17.829 5.327 -2.359 1.00 94.19 191 ASN A C 1
ATOM 1492 O O . ASN A 1 191 ? 17.206 5.042 -1.339 1.00 94.19 191 ASN A O 1
ATOM 1496 N N . GLY A 1 192 ? 18.447 4.396 -3.088 1.00 93.50 192 GLY A N 1
ATOM 1497 C CA . GLY A 1 192 ? 18.582 2.996 -2.692 1.00 93.50 192 GLY A CA 1
ATOM 1498 C C . GLY A 1 192 ? 18.367 2.010 -3.840 1.00 93.50 192 GLY A C 1
ATOM 1499 O O . GLY A 1 192 ? 19.137 2.004 -4.794 1.00 93.50 192 GLY A O 1
ATOM 1500 N N . LYS A 1 193 ? 17.397 1.094 -3.747 1.00 94.12 193 LYS A N 1
ATOM 1501 C CA . LYS A 1 193 ? 17.186 0.080 -4.798 1.00 94.12 193 LYS A CA 1
ATOM 1502 C C . LYS A 1 193 ? 15.738 0.047 -5.276 1.00 94.12 193 LYS A C 1
ATOM 1504 O O . LYS A 1 193 ? 14.833 -0.173 -4.480 1.00 94.12 193 LYS A O 1
ATOM 1509 N N . CYS A 1 194 ? 15.544 0.188 -6.583 1.00 96.06 194 CYS A N 1
ATOM 1510 C CA . CYS A 1 194 ? 14.270 -0.017 -7.264 1.00 96.06 194 CYS A CA 1
ATOM 1511 C C . CYS A 1 194 ? 14.320 -1.346 -8.026 1.00 96.06 194 CYS A C 1
ATOM 1513 O O . CYS A 1 194 ? 15.215 -1.555 -8.843 1.00 96.06 194 CYS A O 1
ATOM 1515 N N . ILE A 1 195 ? 13.405 -2.266 -7.727 1.00 95.75 195 ILE A N 1
ATOM 1516 C CA . ILE A 1 195 ? 13.294 -3.574 -8.378 1.00 95.75 195 ILE A CA 1
ATOM 1517 C C . ILE A 1 195 ? 11.878 -3.731 -8.914 1.00 95.75 195 ILE A C 1
ATOM 1519 O O . ILE A 1 195 ? 10.924 -3.658 -8.148 1.00 95.75 195 ILE A O 1
ATOM 1523 N N . VAL A 1 196 ? 11.762 -4.021 -10.200 1.00 95.44 196 VAL A N 1
ATOM 1524 C CA . VAL A 1 196 ? 10.528 -4.437 -10.866 1.00 95.44 196 VAL A CA 1
ATOM 1525 C C . VAL A 1 196 ? 10.772 -5.834 -11.427 1.00 95.44 196 VAL A C 1
ATOM 1527 O O . VAL A 1 196 ? 11.761 -6.010 -12.130 1.00 95.44 196 VAL A O 1
ATOM 1530 N N . THR A 1 197 ? 9.940 -6.827 -11.113 1.00 90.88 197 THR A N 1
ATOM 1531 C CA . THR A 1 197 ? 10.106 -8.232 -11.554 1.00 90.88 197 THR A CA 1
ATOM 1532 C C . THR A 1 197 ? 8.791 -8.897 -11.903 1.00 90.88 197 THR A C 1
ATOM 1534 O O . THR A 1 197 ? 7.824 -8.710 -11.128 1.00 90.88 197 THR A O 1
#

Secondary structure (DSSP, 8-state):
--EEEEEESSSEEEEEE-SS-EEEEESS-GGGEEEEEETTEEEEEE-SPPPGGGHHHHTT---EEEEEE-S-EEEEEEEEEEEEEEEES-EEEEEEEEEEEEEEEEEEEEEEEEEEEEEEEEEEEEEEEEEEEEEEEEEEEEEEEESSS-SSSEEEEEEEEEEEEETTEEEESSEEEEE--SSEEEEEEEEEEEEE-

F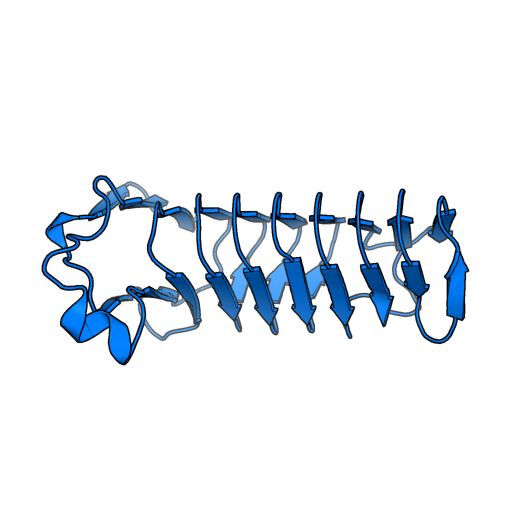oldseek 3Di:
DAEEAEEEEFAEEEEEADQAWDKDWDLADPVQWDWDQDPRYTYIHRNDDGDCVSVVVCVVPTTYMYTHDNDEHQYYAYHYAEEEYAYECHEYAEAHYEYEYYEYHYYQYEYQEYEAEYEYYEYAHYNYEHQAEYEHEYEEEEYAAENHADPQAWEKEAEAEEWEEADPDIDHPRDIDTDDHPRYYYHYYHYYYYYHD

Nearest PDB structures (foldseek):
  3pet-assembly1_A  TM=4.913E-01  e=1.910E-04  Bacteroides fragilis NCTC 9343
  4ygu-assembly3_C  TM=5.497E-01  e=4.481E-03  Bacteroides eggerthii DSM 20697

Sequence (197 aa):
MKALSVKTIDVQLTIQKGTAFEVTYHNCEKNEFTVKDTDGVIEIIQNTKTDYKHWLKWFTQSPHITLKLENAYEKIIVDADSNQVKVEDIESEDLDIAVGNGKILIRNVHAKTANVECSNGGAEVFNLKVTDACKIHTTNGKTIVSNSISNEAGYSASCTNGKLQIFEKTYDCPQEQKREGNPMYFVSCANGKCIVT

InterPro domains:
  IPR025164 Toastrack DUF4097 [PF13349] (73-177)

Organism: Treponema phagedenis (NCBI:txid162)

Radius of gyration: 17.29 Å; Cα contacts (8 Å, |Δi|>4): 602; chains: 1; bounding box: 46×22×53 Å